Protein AF-0000000068949065 (afdb_homodimer)

Sequence (188 aa):
MTSLDMNLDNYFARMQRGQVPPPPICSLLGGRIGAVDLKAGTLESAYHATPAFLNPAGQVQRGMLGAMLDDVTAMLVTASRTQISDLPILDLSPMTSLDMNLDNYFARMQRGQVPPPPICSLLGGRIGAVDLKAGTLESAYHATPAFLNPAGQVQRGMLGAMLDDVTAMLVTASRTQISDLPILDLSP

Solvent-accessible surface area (backbone atoms only — not comparable to full-atom values): 11099 Å² total; per-residue (Å²): 141,64,79,87,76,57,85,69,70,34,71,58,53,33,35,74,70,63,75,38,79,72,38,42,31,42,57,68,46,39,52,40,82,59,60,70,38,70,93,78,70,43,68,41,68,47,67,45,88,54,76,50,40,15,36,86,85,68,39,74,35,67,22,57,56,44,28,53,52,49,50,54,52,50,48,45,52,55,50,49,46,54,53,49,74,64,44,81,69,73,76,72,72,126,132,69,76,87,67,54,86,63,68,33,70,57,53,32,34,74,70,63,75,39,79,72,39,40,30,42,55,68,47,39,52,41,82,59,60,70,38,69,93,78,68,43,68,40,66,48,68,45,89,54,77,50,41,16,37,86,85,69,39,73,35,67,22,56,55,44,27,53,51,49,49,53,51,52,49,44,52,54,50,48,47,55,53,49,75,64,43,80,69,74,75,70,73,127

pLDDT: mean 80.82, std 20.62, range [29.56, 98.38]

InterPro domains:
  IPR029069 HotDog domain superfamily [SSF54637] (8-80)

Secondary structure (DSSP, 8-state):
--GGGSS---HHHHHHTTSSPPPHHHHHTT-EEEEEETTTTEEEEE----GGGB-TTSSBPHHHHHHHHHHHHHHHHHHHHHHHHTS-------/--STTSTT--HHHHHHTTSSPPPHHHHHTT-EEEEEETTTTEEEEE----GGGB-TTSSBPHHHHHHHHHHHHHHHHHHHHHHHHTS-------

Organism: Cupriavidus necator (strain ATCC 17699 / DSM 428 / KCTC 22496 / NCIMB 10442 / H16 / Stanier 337) (NCBI:txid381666)

Foldseek 3Di:
DDDLVPPLPPPLVCCLVVVDPDPPLCVVQQKDWDDDDLVVLDTDMDGDDDQVQQDPVRDRDPVSVVSVVVVRVVSSVSNNVSVVVSVPPPPPPD/DPPLVPPLPPPLVCCLVVVDPDDPLCVVQQKDWDDDDLVVLDTDMDGDDDQVQQDPVRDRDPVSVVSVVVVRVVSSVSNNVSVVVSVPPPPPPD

Nearest PDB structures (foldseek):
  2pim-assembly1_A  TM=9.776E-01  e=1.658E-06  Cupriavidus pinatubonensis JMP134
  3e1e-assembly1_A  TM=7.986E-01  e=2.868E-02  Ruegeria pomeroyi
  2pim-assembly1_A  TM=9.777E-01  e=2.329E-06  Cupriavidus pinatubonensis JMP134
  3e1e-assembly1_A  TM=7.993E-01  e=2.281E-02  Ruegeria pomeroyi

Radius of gyration: 23.67 Å; Cα contacts (8 Å, |Δi|>4): 224; chains: 2; bounding box: 38×84×60 Å

Structure (mmCIF, N/CA/C/O backbone):
data_AF-0000000068949065-model_v1
#
loop_
_entity.id
_entity.type
_entity.pdbx_description
1 polymer 'Uncharacterized protein'
#
loop_
_atom_site.group_PDB
_atom_site.id
_atom_site.type_symbol
_atom_site.label_atom_id
_atom_site.label_alt_id
_atom_site.label_comp_id
_atom_site.label_asym_id
_atom_site.label_entity_id
_atom_site.label_seq_id
_atom_site.pdbx_PDB_ins_code
_atom_site.Cartn_x
_atom_site.Cartn_y
_atom_site.Cartn_z
_atom_site.occupancy
_atom_site.B_iso_or_equiv
_atom_site.auth_seq_id
_atom_site.auth_comp_id
_atom_site.auth_asym_id
_atom_site.auth_atom_id
_atom_site.pdbx_PDB_model_num
ATOM 1 N N . MET A 1 1 ? 1.108 -42.781 -16.156 1 33.59 1 MET A N 1
ATOM 2 C CA . MET A 1 1 ? 1.033 -41.781 -15.102 1 33.59 1 MET A CA 1
ATOM 3 C C . MET A 1 1 ? 2.141 -40.75 -15.25 1 33.59 1 MET A C 1
ATOM 5 O O . MET A 1 1 ? 3.203 -40.875 -14.633 1 33.59 1 MET A O 1
ATOM 9 N N . THR A 1 2 ? 2.51 -40.344 -16.594 1 32.53 2 THR A N 1
ATOM 10 C CA . THR A 1 2 ? 3.658 -40.031 -17.438 1 32.53 2 THR A CA 1
ATOM 11 C C . THR A 1 2 ? 4.312 -38.719 -17.016 1 32.53 2 THR A C 1
ATOM 13 O O . THR A 1 2 ? 3.713 -37.938 -16.281 1 32.53 2 THR A O 1
ATOM 16 N N . SER A 1 3 ? 5.344 -38.25 -17.891 1 35.91 3 SER A N 1
ATOM 17 C CA . SER A 1 3 ? 6.371 -37.219 -17.953 1 35.91 3 SER A CA 1
ATOM 18 C C . SER A 1 3 ? 5.766 -35.812 -17.797 1 35.91 3 SER A C 1
ATOM 20 O O . SER A 1 3 ? 6.492 -34.812 -17.656 1 35.91 3 SER A O 1
ATOM 22 N N . LEU A 1 4 ? 4.613 -35.562 -18.469 1 35.59 4 LEU A N 1
ATOM 23 C CA . LEU A 1 4 ? 3.85 -34.312 -18.578 1 35.59 4 LEU A CA 1
ATOM 24 C C . LEU A 1 4 ? 3.48 -33.781 -17.203 1 35.59 4 LEU A C 1
ATOM 26 O O . LEU A 1 4 ? 2.918 -32.688 -17.094 1 35.59 4 LEU A O 1
ATOM 30 N N . ASP A 1 5 ? 3.336 -34.562 -16.188 1 37.22 5 ASP A N 1
ATOM 31 C CA . ASP A 1 5 ? 2.996 -34.219 -14.812 1 37.22 5 ASP A CA 1
ATOM 32 C C . ASP A 1 5 ? 3.992 -33.219 -14.227 1 37.22 5 ASP A C 1
ATOM 34 O O . ASP A 1 5 ? 4.051 -33.031 -13.008 1 37.22 5 ASP A O 1
ATOM 38 N N . MET A 1 6 ? 5.273 -33.25 -14.852 1 36.75 6 MET A N 1
ATOM 39 C CA . MET A 1 6 ? 6.582 -32.781 -14.414 1 36.75 6 MET A CA 1
ATOM 40 C C . MET A 1 6 ? 6.484 -31.375 -13.852 1 36.75 6 MET A C 1
ATOM 42 O O . MET A 1 6 ? 6.441 -31.188 -12.641 1 36.75 6 MET A O 1
ATOM 46 N N . ASN A 1 7 ? 7.039 -30.203 -14.711 1 42.16 7 ASN A N 1
ATOM 47 C CA . ASN A 1 7 ? 7.637 -28.906 -14.406 1 42.16 7 ASN A CA 1
ATOM 48 C C . ASN A 1 7 ? 6.598 -27.922 -13.891 1 42.16 7 ASN A C 1
ATOM 50 O O . ASN A 1 7 ? 6.75 -26.703 -14.047 1 42.16 7 ASN A O 1
ATOM 54 N N . LEU A 1 8 ? 5.438 -28.172 -13.969 1 44.94 8 LEU A N 1
ATOM 55 C CA . LEU A 1 8 ? 4.223 -27.531 -13.477 1 44.94 8 LEU A CA 1
ATOM 56 C C . LEU A 1 8 ? 4.457 -26.906 -12.102 1 44.94 8 LEU A C 1
ATOM 58 O O . LEU A 1 8 ? 3.58 -26.219 -11.57 1 44.94 8 LEU A O 1
ATOM 62 N N . ASP A 1 9 ? 5.484 -27.5 -11.375 1 58.03 9 ASP A N 1
ATOM 63 C CA . ASP A 1 9 ? 5.656 -27.125 -9.977 1 58.03 9 ASP A CA 1
ATOM 64 C C . ASP A 1 9 ? 6.172 -25.688 -9.852 1 58.03 9 ASP A C 1
ATOM 66 O O . ASP A 1 9 ? 7.199 -25.453 -9.211 1 58.03 9 ASP A O 1
ATOM 70 N N . ASN A 1 10 ? 5.637 -24.859 -10.703 1 73.44 10 ASN A N 1
ATOM 71 C CA . ASN A 1 10 ? 6.125 -23.484 -10.539 1 73.44 10 ASN A CA 1
ATOM 72 C C . ASN A 1 10 ? 5.656 -22.875 -9.219 1 73.44 10 ASN A C 1
ATOM 74 O O . ASN A 1 10 ? 4.902 -23.516 -8.477 1 73.44 10 ASN A O 1
ATOM 78 N N . TYR A 1 11 ? 6.453 -21.906 -8.945 1 76.56 11 TYR A N 1
ATOM 79 C CA . TYR A 1 11 ? 6.234 -21.219 -7.68 1 76.56 11 TYR A CA 1
ATOM 80 C C . TYR A 1 11 ? 4.746 -21.016 -7.418 1 76.56 11 TYR A C 1
ATOM 82 O O . TYR A 1 11 ? 4.266 -21.266 -6.312 1 76.56 11 TYR A O 1
ATOM 90 N N . PHE A 1 12 ? 4.023 -20.75 -8.516 1 81.69 12 PHE A N 1
ATOM 91 C CA . PHE A 1 12 ? 2.613 -20.438 -8.328 1 81.69 12 PHE A CA 1
ATOM 92 C C . PHE A 1 12 ? 1.826 -21.688 -7.938 1 81.69 12 PHE A C 1
ATOM 94 O O . PHE A 1 12 ? 0.993 -21.641 -7.031 1 81.69 12 PHE A O 1
ATOM 101 N N . ALA A 1 13 ? 2.039 -22.766 -8.609 1 79.25 13 ALA A N 1
ATOM 102 C CA . ALA A 1 13 ? 1.336 -24 -8.305 1 79.25 13 ALA A CA 1
ATOM 103 C C . ALA A 1 13 ? 1.636 -24.469 -6.887 1 79.25 13 ALA A C 1
ATOM 105 O O . ALA A 1 13 ? 0.735 -24.922 -6.172 1 79.25 13 ALA A O 1
ATOM 106 N N . ARG A 1 14 ? 2.879 -24.328 -6.465 1 84.12 14 ARG A N 1
ATOM 107 C CA . ARG A 1 14 ? 3.275 -24.719 -5.117 1 84.12 14 ARG A CA 1
ATOM 108 C C . ARG A 1 14 ? 2.648 -23.797 -4.07 1 84.12 14 ARG A C 1
ATOM 110 O O . ARG A 1 14 ? 2.277 -24.25 -2.984 1 84.12 14 ARG A O 1
ATOM 117 N N . MET A 1 15 ? 2.545 -22.516 -4.395 1 84.19 15 MET A N 1
ATOM 118 C CA . MET A 1 15 ? 1.891 -21.562 -3.508 1 84.19 15 MET A CA 1
ATOM 119 C C . MET A 1 15 ? 0.41 -21.891 -3.35 1 84.19 15 MET A C 1
ATOM 121 O O . MET A 1 15 ? -0.122 -21.844 -2.24 1 84.19 15 MET A O 1
ATOM 125 N N . GLN A 1 16 ? -0.153 -22.281 -4.43 1 81.56 16 GLN A N 1
ATOM 126 C CA . GLN A 1 16 ? -1.575 -22.594 -4.41 1 81.56 16 GLN A CA 1
ATOM 127 C C . GLN A 1 16 ? -1.847 -23.828 -3.555 1 81.56 16 GLN A C 1
ATOM 129 O O . GLN A 1 16 ? -2.887 -23.922 -2.898 1 81.56 16 GLN A O 1
ATOM 134 N N . ARG A 1 17 ? -0.892 -24.688 -3.566 1 82.88 17 ARG A N 1
ATOM 135 C CA . ARG A 1 17 ? -1.039 -25.922 -2.801 1 82.88 17 ARG A CA 1
ATOM 136 C C . ARG A 1 17 ? -0.564 -25.75 -1.364 1 82.88 17 ARG A C 1
ATOM 138 O O . ARG A 1 17 ? -0.589 -26.688 -0.57 1 82.88 17 ARG A O 1
ATOM 145 N N . GLY A 1 18 ? -0.119 -24.562 -1.031 1 85.81 18 GLY A N 1
ATOM 146 C CA . GLY A 1 18 ? 0.323 -24.266 0.323 1 85.81 18 GLY A CA 1
ATOM 147 C C . GLY A 1 18 ? 1.713 -24.797 0.625 1 85.81 18 GLY A C 1
ATOM 148 O O . GLY A 1 18 ? 2.117 -24.859 1.787 1 85.81 18 GLY A O 1
ATOM 149 N N . GLN A 1 19 ? 2.457 -25.219 -0.334 1 89.38 19 GLN A N 1
ATOM 150 C CA . GLN A 1 19 ? 3.779 -25.797 -0.136 1 89.38 19 GLN A CA 1
ATOM 151 C C . GLN A 1 19 ? 4.832 -24.719 0.075 1 89.38 19 GLN A C 1
ATOM 153 O O . GLN A 1 19 ? 5.898 -24.984 0.638 1 89.38 19 GLN A O 1
ATOM 158 N N . VAL A 1 20 ? 4.602 -23.531 -0.424 1 88.31 20 VAL A N 1
ATOM 159 C CA . VAL A 1 20 ? 5.434 -22.359 -0.198 1 88.31 20 VAL A CA 1
ATOM 160 C C . VAL A 1 20 ? 4.562 -21.172 0.225 1 88.31 20 VAL A C 1
ATOM 162 O O . VAL A 1 20 ? 3.391 -21.094 -0.151 1 88.31 20 VAL A O 1
ATOM 165 N N . PRO A 1 21 ? 5.148 -20.375 1.054 1 92.06 21 PRO A N 1
ATOM 166 C CA . PRO A 1 21 ? 4.348 -19.234 1.493 1 92.06 21 PRO A CA 1
ATOM 167 C C . PRO A 1 21 ? 4.145 -18.188 0.39 1 92.06 21 PRO A C 1
ATOM 169 O O . PRO A 1 21 ? 4.938 -18.125 -0.556 1 92.06 21 PRO A O 1
ATOM 172 N N . PRO A 1 22 ? 2.994 -17.484 0.516 1 92.25 22 PRO A N 1
ATOM 173 C CA . PRO A 1 22 ? 2.867 -16.344 -0.382 1 92.25 22 PRO A CA 1
ATOM 174 C C . PRO A 1 22 ? 3.932 -15.273 -0.128 1 92.25 22 PRO A C 1
ATOM 176 O O . PRO A 1 22 ? 4.574 -15.273 0.925 1 92.25 22 PRO A O 1
ATOM 179 N N . PRO A 1 23 ? 4.145 -14.453 -1.125 1 93.75 23 PRO A N 1
ATOM 180 C CA . PRO A 1 23 ? 5.043 -13.32 -0.872 1 93.75 23 PRO A CA 1
ATOM 181 C C . PRO A 1 23 ? 4.602 -12.477 0.32 1 93.75 23 PRO A C 1
ATOM 183 O O . PRO A 1 23 ? 3.408 -12.383 0.611 1 93.75 23 PRO A O 1
ATOM 186 N N . PRO A 1 24 ? 5.578 -11.867 0.995 1 97.06 24 PRO A N 1
ATOM 187 C CA . PRO A 1 24 ? 5.266 -11.07 2.184 1 97.06 24 PRO A CA 1
ATOM 188 C C . PRO A 1 24 ? 4.191 -10.016 1.923 1 97.06 24 PRO A C 1
ATOM 190 O O . PRO A 1 24 ? 3.309 -9.812 2.758 1 97.06 24 PRO A O 1
ATOM 193 N N . ILE A 1 25 ? 4.191 -9.414 0.744 1 97.88 25 ILE A N 1
ATOM 194 C CA . ILE A 1 25 ? 3.232 -8.352 0.445 1 97.88 25 ILE A CA 1
ATOM 195 C C . ILE A 1 25 ? 1.819 -8.93 0.41 1 97.88 25 ILE A C 1
ATOM 197 O O . ILE A 1 25 ? 0.865 -8.273 0.837 1 97.88 25 ILE A O 1
ATOM 201 N N . CYS A 1 26 ? 1.7 -10.094 -0.154 1 97.31 26 CYS A N 1
ATOM 202 C CA . CYS A 1 26 ? 0.387 -10.727 -0.187 1 97.31 26 CYS A CA 1
ATOM 203 C C . CYS A 1 26 ? -0.143 -10.961 1.223 1 97.31 26 CYS A C 1
ATOM 205 O O . CYS A 1 26 ? -1.317 -10.711 1.498 1 97.31 26 CYS A O 1
ATOM 207 N N . SER A 1 27 ? 0.729 -11.352 2.086 1 97 27 SER A N 1
ATOM 208 C CA . SER A 1 27 ? 0.34 -11.57 3.475 1 97 27 SER A CA 1
ATOM 209 C C . SER A 1 27 ? -0.042 -10.266 4.156 1 97 27 SER A C 1
ATOM 211 O O . SER A 1 27 ? -1.03 -10.203 4.891 1 97 27 SER A O 1
ATOM 213 N N . LEU A 1 28 ? 0.713 -9.234 3.961 1 98 28 LEU A N 1
ATOM 214 C CA . LEU A 1 28 ? 0.391 -7.922 4.508 1 98 28 LEU A CA 1
ATOM 215 C C . LEU A 1 28 ? -1.006 -7.484 4.082 1 98 28 LEU A C 1
ATOM 217 O O . LEU A 1 28 ? -1.771 -6.957 4.895 1 98 28 LEU A O 1
ATOM 221 N N . LEU A 1 29 ? -1.312 -7.773 2.836 1 98.31 29 LEU A N 1
ATOM 222 C CA . LEU A 1 29 ? -2.559 -7.289 2.25 1 98.31 29 LEU A CA 1
ATOM 223 C C . LEU A 1 29 ? -3.721 -8.211 2.607 1 98.31 29 LEU A C 1
ATOM 225 O O . LEU A 1 29 ? -4.859 -7.969 2.201 1 98.31 29 LEU A O 1
ATOM 229 N N . GLY A 1 30 ? -3.393 -9.312 3.369 1 97.56 30 GLY A N 1
ATOM 230 C CA . GLY A 1 30 ? -4.434 -10.281 3.68 1 97.56 30 GLY A CA 1
ATOM 231 C C . GLY A 1 30 ? -4.941 -11.016 2.457 1 97.56 30 GLY A C 1
ATOM 232 O O . GLY A 1 30 ? -6.129 -11.344 2.375 1 97.56 30 GLY A O 1
ATOM 233 N N . GLY A 1 31 ? -4.066 -11.211 1.526 1 96.31 31 GLY A N 1
ATOM 234 C 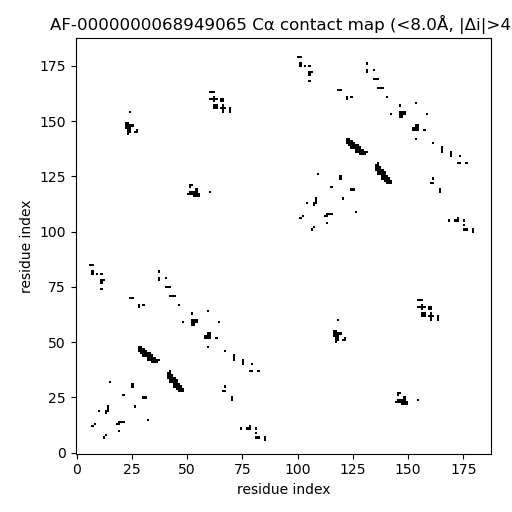CA . GLY A 1 31 ? -4.457 -11.805 0.256 1 96.31 31 GLY A CA 1
ATOM 235 C C . GLY A 1 31 ? -4.656 -13.305 0.334 1 96.31 31 GLY A C 1
ATOM 236 O O . GLY A 1 31 ? -3.916 -14 1.03 1 96.31 31 GLY A O 1
ATOM 237 N N . ARG A 1 32 ? -5.727 -13.703 -0.365 1 93.44 32 ARG A N 1
ATOM 238 C CA . ARG A 1 32 ? -6.008 -15.117 -0.578 1 93.44 32 ARG A CA 1
ATOM 239 C C . ARG A 1 32 ? -6.418 -15.383 -2.021 1 93.44 32 ARG A C 1
ATOM 241 O O . ARG A 1 32 ? -7.324 -14.734 -2.545 1 93.44 32 ARG A O 1
ATOM 248 N N . ILE A 1 33 ? -5.707 -16.281 -2.539 1 88.75 33 ILE A N 1
ATOM 249 C CA . ILE A 1 33 ? -6.047 -16.641 -3.912 1 88.75 33 ILE A CA 1
ATOM 250 C C . ILE A 1 33 ? -7.285 -17.531 -3.924 1 88.75 33 ILE A C 1
ATOM 252 O O . ILE A 1 33 ? -7.355 -18.516 -3.184 1 88.75 33 ILE A O 1
ATOM 256 N N . GLY A 1 34 ? -8.297 -17.141 -4.727 1 88.9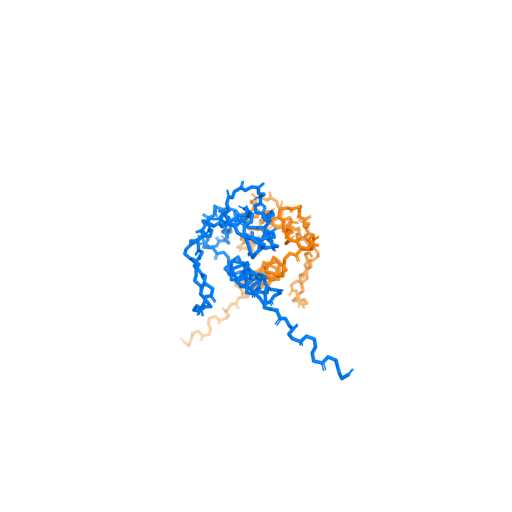4 34 GLY A N 1
ATOM 257 C CA . GLY A 1 34 ? -9.5 -17.938 -4.91 1 88.94 34 GLY A CA 1
ATOM 258 C C . GLY A 1 34 ? -9.453 -18.797 -6.16 1 88.94 34 GLY A C 1
ATOM 259 O O . GLY A 1 34 ? -8.492 -19.547 -6.371 1 88.94 34 GLY A O 1
ATOM 260 N N . ALA A 1 35 ? -10.422 -18.641 -6.949 1 90 35 ALA A N 1
ATOM 261 C CA . ALA A 1 35 ? -10.555 -19.438 -8.164 1 90 35 ALA A CA 1
ATOM 262 C C . ALA A 1 35 ? -9.539 -19 -9.219 1 90 35 ALA A C 1
ATOM 264 O O . ALA A 1 35 ? -9.289 -17.812 -9.398 1 90 35 ALA A O 1
ATOM 265 N N . VAL A 1 36 ? -8.953 -20 -9.805 1 88.06 36 VAL A N 1
ATOM 266 C CA . VAL A 1 36 ? -8.016 -19.781 -10.898 1 88.06 36 VAL A CA 1
ATOM 267 C C . VAL A 1 36 ? -8.43 -20.609 -12.117 1 88.06 36 VAL A C 1
ATOM 269 O O . VAL A 1 36 ? -8.672 -21.812 -12 1 88.06 36 VAL A O 1
ATOM 272 N N . ASP A 1 37 ? -8.664 -19.953 -13.164 1 87 37 ASP A N 1
ATOM 273 C CA . ASP A 1 37 ? -8.883 -20.609 -14.453 1 87 37 ASP A CA 1
ATOM 274 C C . ASP A 1 37 ? -7.895 -20.094 -15.5 1 87 37 ASP A C 1
ATOM 276 O O . ASP A 1 37 ? -8.156 -19.094 -16.172 1 87 37 ASP A O 1
ATOM 280 N N . LEU A 1 38 ? -6.832 -20.781 -15.578 1 82.44 38 LEU A N 1
ATOM 281 C CA . LEU A 1 38 ? -5.754 -20.312 -16.438 1 82.44 38 LEU A CA 1
ATOM 282 C C . LEU A 1 38 ? -6.141 -20.406 -17.906 1 82.44 38 LEU A C 1
ATOM 284 O O . LEU A 1 38 ? -5.652 -19.641 -18.734 1 82.44 38 LEU A O 1
ATOM 288 N N . LYS A 1 39 ? -6.875 -21.438 -18.281 1 84.56 39 LYS A N 1
ATOM 289 C CA . LYS A 1 39 ? -7.355 -21.531 -19.656 1 84.56 39 LYS A CA 1
ATOM 290 C C . LYS A 1 39 ? -8.172 -20.312 -20.031 1 84.56 39 LYS A C 1
ATOM 292 O O . LYS A 1 39 ? -8.055 -19.812 -21.156 1 84.56 39 LYS A O 1
ATOM 297 N N . ALA A 1 40 ? -8.969 -19.844 -19.078 1 89.12 40 ALA A N 1
ATOM 298 C CA . ALA A 1 40 ? -9.789 -18.656 -19.312 1 89.12 40 ALA A CA 1
ATOM 299 C C . ALA A 1 40 ? -9.008 -17.391 -19.016 1 89.12 40 ALA A C 1
ATOM 301 O O . ALA A 1 40 ? -9.492 -16.281 -19.266 1 89.12 40 ALA A O 1
ATOM 302 N N . GLY A 1 41 ? -7.82 -17.516 -18.453 1 86.5 41 GLY A N 1
ATOM 303 C CA . GLY A 1 41 ? -7.023 -16.359 -18.078 1 86.5 41 GLY A CA 1
ATOM 304 C C . GLY A 1 41 ? -7.609 -15.586 -16.906 1 86.5 41 GLY A C 1
ATOM 305 O O . GLY A 1 41 ? -7.578 -14.352 -16.906 1 86.5 41 GLY A O 1
ATOM 306 N N . THR A 1 42 ? -8.227 -16.297 -15.977 1 90.44 42 THR A N 1
ATOM 307 C CA . THR A 1 42 ? -8.875 -15.602 -14.867 1 90.44 42 THR A CA 1
ATOM 308 C C . THR A 1 42 ? -8.305 -16.062 -13.531 1 90.44 42 THR A C 1
ATOM 310 O O . THR A 1 42 ? -7.938 -17.234 -13.375 1 90.44 42 THR A O 1
ATOM 313 N N . LEU A 1 43 ? -8.148 -15.109 -12.68 1 92.25 43 LEU A N 1
ATOM 314 C CA . LEU A 1 43 ? -7.762 -15.336 -11.289 1 92.25 43 LEU A CA 1
ATOM 315 C C . LEU A 1 43 ? -8.562 -14.445 -10.344 1 92.25 43 LEU A C 1
ATOM 317 O O . LEU A 1 43 ? -8.75 -13.258 -10.617 1 92.25 43 LEU A O 1
ATOM 321 N N . GLU A 1 44 ? -9.148 -15.055 -9.328 1 94.75 44 GLU A N 1
ATOM 322 C CA . GLU A 1 44 ? -9.859 -14.336 -8.273 1 94.75 44 GLU A CA 1
ATOM 323 C C . GLU A 1 44 ? -9.062 -14.328 -6.973 1 94.75 44 GLU A C 1
ATOM 325 O O . GLU A 1 44 ? -8.477 -15.352 -6.59 1 94.75 44 GLU A O 1
ATOM 330 N N . SER A 1 45 ? -9.031 -13.219 -6.418 1 95.19 45 SER A N 1
ATOM 331 C CA . SER A 1 45 ? -8.375 -13.102 -5.121 1 95.19 45 SER A CA 1
ATOM 332 C C . SER A 1 45 ? -9.203 -12.25 -4.16 1 95.19 45 SER A C 1
ATOM 334 O O . SER A 1 45 ? -10.008 -11.422 -4.59 1 95.19 45 SER A O 1
ATOM 336 N N . ALA A 1 46 ? -9.109 -12.555 -2.889 1 97.19 46 ALA A N 1
ATOM 337 C CA . ALA A 1 46 ? -9.727 -11.773 -1.822 1 97.19 46 ALA A CA 1
ATOM 338 C C . ALA A 1 46 ? -8.672 -11.141 -0.921 1 97.19 46 ALA A C 1
ATOM 340 O O . ALA A 1 46 ? -7.609 -11.727 -0.695 1 97.19 46 ALA A O 1
ATOM 341 N N . TYR A 1 47 ? -8.977 -9.984 -0.442 1 97.69 47 TYR A N 1
ATOM 342 C CA . TYR A 1 47 ? -8.086 -9.266 0.464 1 97.69 47 TYR A CA 1
ATOM 343 C C . TYR A 1 47 ? -8.836 -8.82 1.716 1 97.69 47 TYR A C 1
ATOM 345 O O . TYR A 1 47 ? -10.047 -8.609 1.68 1 97.69 47 TYR A O 1
ATOM 353 N N . HIS A 1 48 ? -8.07 -8.719 2.807 1 97.94 48 HIS A N 1
ATOM 354 C CA . HIS A 1 48 ? -8.617 -8.266 4.078 1 97.94 48 HIS A CA 1
ATOM 355 C C . HIS A 1 48 ? -7.906 -7 4.562 1 97.94 48 HIS A C 1
ATOM 357 O O . HIS A 1 48 ? -6.75 -7.059 4.988 1 97.94 48 HIS A O 1
ATOM 363 N N . ALA A 1 49 ? -8.672 -5.93 4.484 1 97.56 49 ALA A N 1
ATOM 364 C CA . ALA A 1 49 ? -8.117 -4.68 4.988 1 97.56 49 ALA A CA 1
ATOM 365 C C . ALA A 1 49 ? -8.07 -4.672 6.516 1 97.56 49 ALA A C 1
ATOM 367 O O . ALA A 1 49 ? -9.023 -5.113 7.168 1 97.56 49 ALA A O 1
ATOM 368 N N . THR A 1 50 ? -6.949 -4.219 7.039 1 97.75 50 THR A N 1
ATOM 369 C CA . THR A 1 50 ? -6.801 -4.086 8.484 1 97.75 50 THR A CA 1
ATOM 370 C C . THR A 1 50 ? -6.871 -2.619 8.898 1 97.75 50 THR A C 1
ATOM 372 O O . THR A 1 50 ? -6.809 -1.725 8.055 1 97.75 50 THR A O 1
ATOM 375 N N . PRO A 1 51 ? -7.023 -2.287 10.219 1 98.06 51 PRO A N 1
ATOM 376 C CA . PRO A 1 51 ? -7.012 -0.898 10.68 1 98.06 51 PRO A CA 1
ATOM 377 C C . PRO A 1 51 ? -5.73 -0.161 10.312 1 98.06 51 PRO A C 1
ATOM 379 O O . PRO A 1 51 ? -5.719 1.069 10.227 1 98.06 51 PRO A O 1
ATOM 382 N N . ALA A 1 52 ? -4.684 -0.868 10.031 1 97.88 52 ALA A N 1
ATOM 383 C CA . ALA A 1 52 ? -3.404 -0.265 9.664 1 97.88 52 ALA A CA 1
ATOM 384 C C . ALA A 1 52 ? -3.494 0.43 8.312 1 97.88 52 ALA A C 1
ATOM 386 O O . ALA A 1 52 ? -2.643 1.253 7.969 1 97.88 52 ALA A O 1
ATOM 387 N N . PHE A 1 53 ? -4.586 0.109 7.539 1 98.38 53 PHE A N 1
ATOM 388 C CA . PHE A 1 53 ? -4.691 0.624 6.18 1 98.38 53 PHE A CA 1
ATOM 389 C C . PHE A 1 53 ? -5.461 1.939 6.156 1 98.38 53 PHE A C 1
ATOM 391 O O . PHE A 1 53 ? -5.641 2.539 5.098 1 98.38 53 PHE A O 1
ATOM 398 N N . LEU A 1 54 ? -5.844 2.457 7.297 1 96.81 54 LEU A N 1
ATOM 399 C CA . LEU A 1 54 ? -6.812 3.549 7.336 1 96.81 54 LEU A CA 1
ATOM 400 C C . LEU A 1 54 ? -6.109 4.902 7.27 1 96.81 54 LEU A C 1
ATOM 402 O O . LEU A 1 54 ? -5.07 5.098 7.902 1 96.81 54 LEU A O 1
ATOM 406 N N . ASN A 1 55 ? -6.711 5.789 6.449 1 92 55 ASN A N 1
ATOM 407 C CA . ASN A 1 55 ? -6.289 7.184 6.398 1 92 55 ASN A CA 1
ATOM 408 C C . ASN A 1 55 ? -6.91 8 7.527 1 92 55 ASN A C 1
ATOM 410 O O . ASN A 1 55 ? -7.609 7.453 8.383 1 92 55 ASN A O 1
ATOM 414 N N . PRO A 1 56 ? -6.598 9.281 7.59 1 87 56 PRO A N 1
ATOM 415 C CA . PRO A 1 56 ? -7.121 10.102 8.68 1 87 56 PRO A CA 1
ATOM 416 C C . PRO A 1 56 ? -8.648 10.109 8.734 1 87 56 PRO A C 1
ATOM 418 O O . PRO A 1 56 ? -9.227 10.281 9.812 1 87 56 PRO A O 1
ATOM 421 N N . ALA A 1 57 ? -9.25 9.867 7.594 1 90.56 57 ALA A N 1
ATOM 422 C CA . ALA A 1 57 ? -10.711 9.891 7.535 1 90.56 57 ALA A CA 1
ATOM 423 C C . ALA A 1 57 ? -11.289 8.531 7.926 1 90.56 57 ALA A C 1
ATOM 425 O O . ALA A 1 57 ? -12.508 8.344 7.902 1 90.56 57 ALA A O 1
ATOM 426 N N . GLY A 1 58 ? -10.445 7.523 8.242 1 93.5 58 GLY A N 1
ATOM 427 C CA . GLY A 1 58 ? -10.914 6.211 8.656 1 93.5 58 GLY A CA 1
ATOM 428 C C . GLY A 1 58 ? -11.266 5.305 7.488 1 93.5 58 GLY A C 1
ATOM 429 O O . GLY A 1 58 ? -11.953 4.297 7.664 1 93.5 58 GLY A O 1
ATOM 430 N N . GLN A 1 59 ? -10.914 5.77 6.395 1 95.5 59 GLN A N 1
ATOM 431 C CA . GLN A 1 59 ? -11.148 4.969 5.199 1 95.5 59 GLN A CA 1
ATOM 432 C C . GLN A 1 59 ? -9.883 4.234 4.77 1 95.5 59 GLN A C 1
ATOM 434 O O . GLN A 1 59 ? -8.773 4.668 5.086 1 95.5 59 GLN A O 1
ATOM 439 N N . VAL A 1 60 ? -10.055 3.137 4.086 1 97.44 60 VAL A N 1
ATOM 440 C CA . VAL A 1 60 ? -8.898 2.473 3.506 1 97.44 60 VAL A CA 1
ATOM 441 C C . VAL A 1 60 ? -8.203 3.406 2.514 1 97.44 60 VAL A C 1
ATOM 443 O O . VAL A 1 60 ? -8.852 3.963 1.623 1 97.44 60 VAL A O 1
ATOM 446 N N . GLN A 1 61 ? -6.949 3.609 2.732 1 97.81 61 GLN A N 1
ATOM 447 C CA . GLN A 1 61 ? -6.203 4.504 1.854 1 97.81 61 GLN A CA 1
ATOM 448 C C . GLN A 1 61 ? -6.211 3.994 0.415 1 97.81 61 GLN A C 1
ATOM 450 O O . GLN A 1 61 ? -6.059 2.795 0.174 1 97.81 61 GLN A O 1
ATOM 455 N N . ARG A 1 62 ? -6.301 4.848 -0.523 1 95.12 62 ARG A N 1
ATOM 456 C CA . ARG A 1 62 ? -6.383 4.504 -1.939 1 95.12 62 ARG A CA 1
ATOM 457 C C . ARG A 1 62 ? -5.148 3.729 -2.387 1 95.12 62 ARG A C 1
ATOM 459 O O . ARG A 1 62 ? -5.246 2.809 -3.201 1 95.12 62 ARG A O 1
ATOM 466 N N . GLY A 1 63 ? -4.008 4.051 -1.965 1 97 63 GLY A N 1
ATOM 467 C CA . GLY A 1 63 ? -2.785 3.354 -2.33 1 97 63 GLY A CA 1
ATOM 468 C C . GLY A 1 63 ? -2.805 1.882 -1.963 1 97 63 GLY A C 1
ATOM 469 O O . GLY A 1 63 ? -2.234 1.052 -2.674 1 97 63 GLY A O 1
ATOM 470 N N . MET A 1 64 ? -3.469 1.587 -0.913 1 98.06 64 MET A N 1
ATOM 471 C CA . MET A 1 64 ? -3.576 0.187 -0.509 1 98.06 64 MET A CA 1
ATOM 472 C C . MET A 1 64 ? -4.441 -0.596 -1.489 1 98.06 64 MET A C 1
ATOM 474 O O . MET A 1 64 ? -4.168 -1.763 -1.773 1 98.06 64 MET A O 1
ATOM 478 N N . LEU A 1 65 ? -5.504 0.024 -1.996 1 97.12 65 LEU A N 1
ATOM 479 C CA . LEU A 1 65 ? -6.301 -0.599 -3.049 1 97.12 65 LEU A CA 1
ATOM 480 C C . LEU A 1 65 ? -5.457 -0.843 -4.297 1 97.12 65 LEU A C 1
ATOM 482 O O . LEU A 1 65 ? -5.57 -1.892 -4.934 1 97.12 65 LEU A O 1
ATOM 486 N N . GLY A 1 66 ? -4.637 0.131 -4.574 1 96.94 66 GLY A N 1
ATOM 487 C CA . GLY A 1 66 ? -3.697 -0.059 -5.664 1 96.94 66 GLY A CA 1
ATOM 488 C C . GLY A 1 66 ? -2.746 -1.221 -5.438 1 96.94 66 GLY A C 1
ATOM 489 O O . GLY A 1 66 ? -2.455 -1.98 -6.363 1 96.94 66 GLY A O 1
ATOM 490 N N . ALA A 1 67 ? -2.258 -1.315 -4.234 1 98 67 ALA A N 1
ATOM 491 C CA . ALA A 1 67 ? -1.362 -2.414 -3.883 1 98 67 ALA A CA 1
ATOM 492 C C . ALA A 1 67 ? -2.053 -3.764 -4.066 1 98 67 ALA A C 1
ATOM 494 O O . ALA A 1 67 ? -1.443 -4.719 -4.555 1 98 67 ALA A O 1
ATOM 495 N N . MET A 1 68 ? -3.35 -3.852 -3.656 1 97.62 68 MET A N 1
ATOM 496 C CA . MET A 1 68 ? -4.125 -5.078 -3.826 1 97.62 68 MET A CA 1
ATOM 497 C C . MET A 1 68 ? -4.285 -5.422 -5.305 1 97.62 68 MET A C 1
ATOM 499 O O . MET A 1 68 ? -4.121 -6.578 -5.695 1 97.62 68 MET A O 1
ATOM 503 N N . LEU A 1 69 ? -4.551 -4.379 -6.102 1 96.31 69 LEU A N 1
ATOM 504 C CA . LEU A 1 69 ? -4.668 -4.586 -7.539 1 96.31 69 LEU A CA 1
ATOM 505 C C . LEU A 1 69 ? -3.34 -5.047 -8.133 1 96.31 69 LEU A C 1
ATOM 507 O O . LEU A 1 69 ? -3.305 -5.977 -8.945 1 96.31 69 LEU A O 1
ATOM 511 N N . ASP A 1 70 ? -2.217 -4.422 -7.703 1 96.31 70 ASP A N 1
ATOM 512 C CA . ASP A 1 70 ? -0.887 -4.828 -8.148 1 96.31 70 ASP A CA 1
ATOM 513 C C . ASP A 1 70 ? -0.608 -6.285 -7.785 1 96.31 70 ASP A C 1
ATOM 515 O O . ASP A 1 70 ? -0.043 -7.035 -8.586 1 96.31 70 ASP A O 1
ATOM 519 N N . ASP A 1 71 ? -1.015 -6.684 -6.688 1 96.25 71 ASP A N 1
ATOM 520 C CA . ASP A 1 71 ? -0.756 -8.031 -6.195 1 96.25 71 ASP A CA 1
ATOM 521 C C . ASP A 1 71 ? -1.473 -9.078 -7.047 1 96.25 71 ASP A C 1
ATOM 523 O O . ASP A 1 71 ? -0.853 -10.031 -7.523 1 96.25 71 ASP A O 1
ATOM 527 N N . VAL A 1 72 ? -2.76 -8.922 -7.262 1 94.94 72 VAL A N 1
ATOM 528 C CA . VAL A 1 72 ? -3.545 -9.906 -7.992 1 94.94 72 VAL A CA 1
ATOM 529 C C . VAL A 1 72 ? -3.109 -9.938 -9.453 1 94.94 72 VAL A C 1
ATOM 531 O O . VAL A 1 72 ? -3.082 -11 -10.078 1 94.94 72 VAL A O 1
ATOM 534 N N . THR A 1 73 ? -2.797 -8.812 -9.992 1 93.81 73 THR A N 1
ATOM 535 C CA . THR A 1 73 ? -2.336 -8.758 -11.375 1 93.81 73 THR A CA 1
ATOM 536 C C . THR A 1 73 ? -1.013 -9.5 -11.531 1 93.81 73 THR A C 1
ATOM 538 O O . THR A 1 73 ? -0.841 -10.273 -12.477 1 93.81 73 THR A O 1
ATOM 541 N N . ALA A 1 74 ? -0.086 -9.234 -10.617 1 90.75 74 ALA A N 1
ATOM 542 C CA . ALA A 1 74 ? 1.194 -9.938 -10.648 1 90.75 74 ALA A CA 1
ATOM 543 C C . ALA A 1 74 ? 0.996 -11.445 -10.531 1 90.75 74 ALA A C 1
ATOM 545 O O . ALA A 1 74 ? 1.675 -12.227 -11.211 1 90.75 74 ALA A O 1
ATOM 546 N N . MET A 1 75 ? 0.121 -11.805 -9.68 1 89.5 75 MET A N 1
ATOM 547 C CA . MET A 1 75 ? -0.179 -13.227 -9.508 1 89.5 75 MET A CA 1
ATOM 548 C C . MET A 1 75 ? -0.737 -13.82 -10.797 1 89.5 75 MET A C 1
ATOM 550 O O . MET A 1 75 ? -0.369 -14.93 -11.18 1 89.5 75 MET A O 1
ATOM 554 N N . LEU A 1 76 ? -1.656 -13.102 -11.422 1 89.44 76 LEU A N 1
ATOM 555 C CA . LEU A 1 76 ? -2.242 -13.57 -12.672 1 89.44 76 LEU A CA 1
ATOM 556 C C . LEU A 1 76 ? -1.174 -13.727 -13.742 1 89.44 76 LEU A C 1
ATOM 558 O O . LEU A 1 76 ? -1.166 -14.727 -14.477 1 89.44 76 LEU A O 1
ATOM 562 N N . VAL A 1 77 ? -0.267 -12.828 -13.859 1 87.88 77 VAL A N 1
ATOM 563 C CA . VAL A 1 77 ? 0.806 -12.859 -14.852 1 87.88 77 VAL A CA 1
ATOM 564 C C . VAL A 1 77 ? 1.729 -14.047 -14.578 1 87.88 77 VAL A C 1
ATOM 566 O O . VAL A 1 77 ? 2.092 -14.781 -15.492 1 87.88 77 VAL A O 1
ATOM 569 N N . THR A 1 78 ? 2.09 -14.164 -13.336 1 83.56 78 THR A N 1
ATOM 570 C CA . THR A 1 78 ? 2.947 -15.273 -12.93 1 83.56 78 THR A CA 1
ATOM 571 C C . THR A 1 78 ? 2.275 -16.609 -13.234 1 83.56 78 THR A C 1
ATOM 573 O O . THR A 1 78 ? 2.912 -17.531 -13.75 1 83.56 78 THR A O 1
ATOM 576 N N . ALA A 1 79 ? 1.006 -16.719 -12.922 1 83.38 79 ALA A N 1
ATOM 577 C CA . ALA A 1 79 ? 0.241 -17.938 -13.172 1 83.38 79 ALA A CA 1
ATOM 578 C C . ALA A 1 79 ? 0.168 -18.25 -14.664 1 83.38 79 ALA A C 1
ATOM 580 O O . ALA A 1 79 ? 0.236 -19.422 -15.062 1 83.38 79 ALA A O 1
ATOM 581 N N . SER A 1 80 ? 0.045 -17.25 -15.398 1 82.19 80 SER A N 1
ATOM 582 C CA . SER A 1 80 ? -0.118 -17.406 -16.844 1 82.19 80 SER A CA 1
ATOM 583 C C . SER A 1 80 ? 1.194 -17.828 -17.5 1 82.19 80 SER A C 1
ATOM 585 O O . SER A 1 80 ? 1.193 -18.547 -18.5 1 82.19 80 SER A O 1
ATOM 587 N N . ARG A 1 81 ? 2.32 -17.297 -17.078 1 76.12 81 ARG A N 1
ATOM 588 C CA . ARG A 1 81 ? 3.627 -17.641 -17.625 1 76.12 81 ARG A CA 1
ATOM 589 C C . ARG A 1 81 ? 3.977 -19.094 -17.328 1 76.12 81 ARG A C 1
ATOM 591 O O . ARG A 1 81 ? 4.602 -19.766 -18.156 1 76.12 81 ARG A O 1
ATOM 598 N N . THR A 1 82 ? 3.625 -19.422 -16.219 1 65.06 82 THR A N 1
ATOM 599 C CA . THR A 1 82 ? 3.863 -20.828 -15.867 1 65.06 82 THR A CA 1
ATOM 600 C C . THR A 1 82 ? 3.148 -21.75 -16.844 1 65.06 82 THR A C 1
ATOM 602 O O . THR A 1 82 ? 3.658 -22.828 -17.188 1 65.06 82 THR A O 1
ATOM 605 N N . GLN A 1 83 ? 2.049 -21.281 -17.281 1 59.88 83 GLN A N 1
ATOM 606 C CA . GLN A 1 83 ? 1.321 -22.094 -18.25 1 59.88 83 GLN A CA 1
ATOM 607 C C . GLN A 1 83 ? 2.035 -22.109 -19.594 1 59.88 83 GLN A C 1
ATOM 609 O O . GLN A 1 83 ? 2.084 -23.156 -20.266 1 59.88 83 GLN A O 1
ATOM 614 N N . ILE A 1 84 ? 2.629 -20.969 -19.969 1 57.59 84 ILE A N 1
ATOM 615 C CA . ILE A 1 84 ? 3.275 -20.844 -21.266 1 57.59 84 ILE A CA 1
ATOM 616 C C . ILE A 1 84 ? 4.566 -21.656 -21.281 1 57.59 84 ILE A C 1
ATOM 618 O O . ILE A 1 84 ? 4.875 -22.328 -22.266 1 57.59 84 ILE A O 1
ATOM 622 N N . SER A 1 85 ? 5.289 -21.391 -20.203 1 55.31 85 SER A N 1
ATOM 623 C CA . SER A 1 85 ? 6.535 -22.156 -20.156 1 55.31 85 SER A CA 1
ATOM 624 C C . SER A 1 85 ? 6.273 -23.656 -20.312 1 55.31 85 SER A C 1
ATOM 626 O O . SER A 1 85 ? 7.152 -24.391 -20.734 1 55.31 85 SER A O 1
ATOM 628 N N . ASP A 1 86 ? 4.988 -23.922 -20 1 51 86 ASP A N 1
ATOM 629 C CA . ASP A 1 86 ? 4.629 -25.328 -20.078 1 51 86 ASP A CA 1
ATOM 630 C C . ASP A 1 86 ? 4.254 -25.719 -21.516 1 51 86 ASP A C 1
ATOM 632 O O . ASP A 1 86 ? 4 -26.891 -21.797 1 51 86 ASP A O 1
ATOM 636 N N . LEU A 1 87 ? 4.094 -24.641 -22.375 1 52.19 87 LEU A N 1
ATOM 637 C CA . LEU A 1 87 ? 3.77 -24.922 -23.766 1 52.19 87 LEU A CA 1
ATOM 638 C C . LEU A 1 87 ? 5.004 -25.406 -24.531 1 52.19 87 LEU A C 1
ATOM 640 O O . LEU A 1 87 ? 6.066 -24.781 -24.438 1 52.19 87 LEU A O 1
ATOM 644 N N . PRO A 1 88 ? 5.043 -26.531 -24.906 1 49.19 88 PRO A N 1
ATOM 645 C CA . PRO A 1 88 ? 6.148 -27.047 -25.719 1 49.19 88 PRO A CA 1
ATOM 646 C C . PRO A 1 88 ? 6.512 -26.109 -26.859 1 49.19 88 PRO A C 1
ATOM 648 O O . PRO A 1 88 ? 5.637 -25.703 -27.641 1 49.19 88 PRO A O 1
ATOM 651 N N . ILE A 1 89 ? 7.27 -25.031 -26.516 1 46.69 89 ILE A N 1
ATOM 652 C CA . ILE A 1 89 ? 7.73 -24.203 -27.625 1 46.69 89 ILE A CA 1
ATOM 653 C C . ILE A 1 89 ? 8.383 -25.078 -28.703 1 46.69 89 ILE A C 1
ATOM 655 O O . ILE A 1 89 ? 9.281 -25.859 -28.391 1 46.69 89 ILE A O 1
ATOM 659 N N . LEU A 1 90 ? 7.602 -25.422 -29.656 1 41.88 90 LEU A N 1
ATOM 660 C CA . LEU A 1 90 ? 8.219 -26 -30.844 1 41.88 90 LEU A CA 1
ATOM 661 C C . LEU A 1 90 ? 9.453 -25.203 -31.266 1 41.88 90 LEU A C 1
ATOM 663 O O . LEU A 1 90 ? 9.391 -23.984 -31.406 1 41.88 90 LEU A O 1
ATOM 667 N N . ASP A 1 91 ? 10.578 -25.484 -30.547 1 46.25 91 ASP A N 1
ATOM 668 C CA . ASP A 1 91 ? 11.828 -24.938 -31.062 1 46.25 91 ASP A CA 1
ATOM 669 C C . ASP A 1 91 ? 11.875 -25.047 -32.594 1 46.25 91 ASP A C 1
ATOM 671 O O . ASP A 1 91 ? 11.938 -26.141 -33.125 1 46.25 91 ASP A O 1
ATOM 675 N N . LEU A 1 92 ? 11.117 -24.156 -33.219 1 42.47 92 LEU A N 1
ATOM 676 C CA . LEU A 1 92 ? 11.211 -24.078 -34.688 1 42.47 92 LEU A CA 1
ATOM 677 C C . LEU A 1 92 ? 12.609 -23.641 -35.094 1 42.47 92 LEU A C 1
ATOM 679 O O . LEU A 1 92 ? 12.797 -23.156 -36.219 1 42.47 92 LEU A O 1
ATOM 683 N N . SER A 1 93 ? 13.688 -23.828 -34.219 1 43.22 93 SER A N 1
ATOM 684 C CA . SER A 1 93 ? 14.938 -23.453 -34.875 1 43.22 93 SER A CA 1
ATOM 685 C C . SER A 1 93 ? 15.109 -24.203 -36.219 1 43.22 93 SER A C 1
ATOM 687 O O . SER A 1 93 ? 14.938 -25.422 -36.281 1 43.22 93 SER A O 1
ATOM 689 N N . PRO A 1 94 ? 15.258 -23.438 -37.344 1 43.38 94 PRO A N 1
ATOM 690 C CA . PRO A 1 94 ? 15.609 -24.125 -38.594 1 43.38 94 PRO A CA 1
ATOM 691 C C . PRO A 1 94 ? 16.828 -25.031 -38.438 1 43.38 94 PRO A C 1
ATOM 693 O O . PRO A 1 94 ? 17.641 -24.828 -37.531 1 43.38 94 PRO A O 1
ATOM 696 N N . MET B 1 1 ? -1.151 39.688 20.719 1 29.56 1 MET B N 1
ATOM 697 C CA . MET B 1 1 ? -0.349 38.594 20.188 1 29.56 1 MET B CA 1
ATOM 698 C C . MET B 1 1 ? -1.185 37.312 20.062 1 29.56 1 MET B C 1
ATOM 700 O O . MET B 1 1 ? -0.922 36.469 19.203 1 29.56 1 MET B O 1
ATOM 704 N N . THR B 1 2 ? -1.883 36.969 21.125 1 33.03 2 THR B N 1
ATOM 705 C CA . THR B 1 2 ? -2.254 35.688 21.75 1 33.03 2 THR B CA 1
ATOM 706 C C . THR B 1 2 ? -3.396 35.031 20.984 1 33.03 2 THR B C 1
ATOM 708 O O . THR B 1 2 ? -3.607 33.812 21.109 1 33.03 2 THR B O 1
ATOM 711 N N . SER B 1 3 ? -4.449 35.688 20.734 1 34.34 3 SER B N 1
ATOM 712 C CA . SER B 1 3 ? -5.734 35.219 20.234 1 34.34 3 SER B CA 1
ATOM 713 C C . SER B 1 3 ? -5.582 34.469 18.906 1 34.34 3 SER B C 1
ATOM 715 O O . SER B 1 3 ? -6.469 33.719 18.5 1 34.34 3 SER B O 1
ATOM 717 N N . LEU B 1 4 ? -4.938 35.062 17.859 1 35.53 4 LEU B N 1
ATOM 718 C CA . LEU B 1 4 ? -4.566 34.562 16.531 1 35.53 4 LEU B CA 1
ATOM 719 C C . LEU B 1 4 ? -3.838 33.25 16.609 1 35.53 4 LEU B C 1
ATOM 721 O O . LEU B 1 4 ? -3.48 32.656 15.586 1 35.53 4 LEU B O 1
ATOM 725 N N . ASP B 1 5 ? -3.145 32.875 17.688 1 37.03 5 ASP B N 1
ATOM 726 C CA . ASP B 1 5 ? -2.412 31.641 18.016 1 37.03 5 ASP B CA 1
ATOM 727 C C . ASP B 1 5 ? -3.314 30.422 17.906 1 37.03 5 ASP B C 1
ATOM 729 O O . ASP B 1 5 ? -2.967 29.344 18.391 1 37.03 5 ASP B O 1
ATOM 733 N N . MET B 1 6 ? -4.648 30.609 18.172 1 36.47 6 MET B N 1
ATOM 734 C CA . MET B 1 6 ? -5.789 29.75 18.484 1 36.47 6 MET B CA 1
ATOM 735 C C . MET B 1 6 ? -5.84 28.547 17.562 1 36.47 6 MET B C 1
ATOM 737 O O . MET B 1 6 ? -5.766 27.406 18.031 1 36.47 6 MET B O 1
ATOM 741 N N . ASN B 1 7 ? -6.793 28.625 16.438 1 41.94 7 ASN B N 1
ATOM 742 C CA . ASN B 1 7 ? -7.465 27.547 15.703 1 41.94 7 ASN B CA 1
ATOM 743 C C . ASN B 1 7 ? -6.477 26.719 14.891 1 41.94 7 ASN B C 1
ATOM 745 O O . ASN B 1 7 ? -6.852 26.094 13.898 1 41.94 7 ASN B O 1
ATOM 749 N N . LEU B 1 8 ? -5.371 27.172 14.703 1 44.94 8 LEU B N 1
ATOM 750 C CA . LEU B 1 8 ? -4.145 26.641 14.117 1 44.94 8 LEU B CA 1
ATOM 751 C C . LEU B 1 8 ? -3.963 25.172 14.453 1 44.94 8 LEU B C 1
ATOM 753 O O . LEU B 1 8 ? -3.053 24.516 13.938 1 44.94 8 LEU B O 1
ATOM 757 N N . ASP B 1 9 ? -4.531 24.812 15.68 1 57.47 9 ASP B N 1
ATOM 758 C CA . ASP B 1 9 ? -4.25 23.484 16.203 1 57.47 9 ASP B CA 1
ATOM 759 C C . ASP B 1 9 ? -4.891 22.391 15.336 1 57.47 9 ASP B C 1
ATOM 761 O O . ASP B 1 9 ? -5.707 21.609 15.82 1 57.47 9 ASP B O 1
ATOM 765 N N . ASN B 1 10 ? -4.785 22.656 14.094 1 73.69 10 ASN B N 1
ATOM 766 C CA . ASN B 1 10 ? -5.371 21.578 13.289 1 73.69 10 ASN B CA 1
ATOM 767 C C . ASN B 1 10 ? -4.609 20.266 13.461 1 73.69 10 ASN B C 1
ATOM 769 O O . ASN B 1 10 ? -3.588 20.219 14.141 1 73.69 10 ASN B O 1
ATOM 773 N N . TYR B 1 11 ? -5.406 19.344 13.133 1 77 11 TYR B N 1
ATOM 774 C CA . TYR B 1 11 ? -4.906 17.984 13.273 1 77 11 TYR B CA 1
ATOM 775 C C . TYR B 1 11 ? -3.455 17.875 12.828 1 77 11 TYR B C 1
ATOM 777 O O . TYR B 1 11 ? -2.627 17.281 13.516 1 77 11 TYR B O 1
ATOM 785 N N . PHE B 1 12 ? -3.164 18.672 11.789 1 81.94 12 PHE B N 1
ATOM 786 C CA . PHE B 1 12 ? -1.822 18.531 11.234 1 81.94 12 PHE B CA 1
ATOM 787 C C . PHE B 1 12 ? -0.787 19.156 12.172 1 81.94 12 PHE B C 1
ATOM 789 O O . PHE B 1 12 ? 0.269 18.562 12.406 1 81.94 12 PHE B O 1
ATOM 796 N N . ALA B 1 13 ? -1.046 20.328 12.656 1 79.44 13 ALA B N 1
ATOM 797 C CA . ALA B 1 13 ? -0.116 21 13.562 1 79.44 13 ALA B CA 1
ATOM 798 C C . ALA B 1 13 ? 0.104 20.172 14.836 1 79.44 13 ALA B C 1
ATOM 800 O O . ALA B 1 13 ? 1.233 20.062 15.312 1 79.44 13 ALA B O 1
ATOM 801 N N . ARG B 1 14 ? -0.96 19.562 15.328 1 84.25 14 ARG B N 1
ATOM 802 C CA . ARG B 1 14 ? -0.866 18.75 16.531 1 84.25 14 ARG B CA 1
ATOM 803 C C . ARG B 1 14 ? -0.083 17.469 16.25 1 84.25 14 ARG B C 1
ATOM 805 O O . ARG B 1 14 ? 0.663 16.984 17.109 1 84.25 14 ARG B O 1
ATOM 812 N N . MET B 1 15 ? -0.268 16.906 15.055 1 84.38 1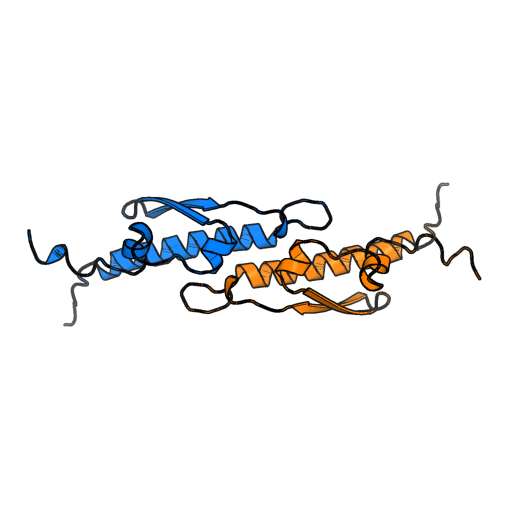5 MET B N 1
ATOM 813 C CA . MET B 1 15 ? 0.486 15.727 14.641 1 84.38 15 MET B CA 1
ATOM 814 C C . MET B 1 15 ? 1.975 16.047 14.539 1 84.38 15 MET B C 1
ATOM 816 O O . MET B 1 15 ? 2.812 15.258 14.992 1 84.38 15 MET B O 1
ATOM 820 N N . GLN B 1 16 ? 2.242 17.188 14.039 1 81.5 16 GLN B N 1
ATOM 821 C CA . GLN B 1 16 ? 3.633 17.609 13.867 1 81.5 16 GLN B CA 1
ATOM 822 C C . GLN B 1 16 ? 4.324 17.781 15.219 1 81.5 16 GLN B C 1
ATOM 824 O O . GLN B 1 16 ? 5.516 17.5 15.352 1 81.5 16 GLN B O 1
ATOM 829 N N . ARG B 1 17 ? 3.545 18.203 16.141 1 82.88 17 ARG B N 1
ATOM 830 C CA . ARG B 1 17 ? 4.09 18.422 17.469 1 82.88 17 ARG B CA 1
ATOM 831 C C . ARG B 1 17 ? 4.062 17.156 18.297 1 82.88 17 ARG B C 1
ATOM 833 O O . ARG B 1 17 ? 4.484 17.156 19.469 1 82.88 17 ARG B O 1
ATOM 840 N N . GLY B 1 18 ? 3.582 16.094 17.75 1 85.69 18 GLY B N 1
ATOM 841 C CA . GLY B 1 18 ? 3.543 14.812 18.438 1 85.69 18 GLY B CA 1
ATOM 842 C C . GLY B 1 18 ? 2.4 14.703 19.438 1 85.69 18 GLY B C 1
ATOM 843 O O . GLY B 1 18 ? 2.387 13.812 20.281 1 85.69 18 GLY B O 1
ATOM 844 N N . GLN B 1 19 ? 1.463 15.586 19.422 1 89.38 19 GLN B N 1
ATOM 845 C CA . GLN B 1 19 ? 0.361 15.609 20.375 1 89.38 19 GLN B CA 1
ATOM 846 C C . GLN B 1 19 ? -0.718 14.602 20 1 89.38 19 GLN B C 1
ATOM 848 O O . GLN B 1 19 ? -1.507 14.172 20.844 1 89.38 19 GLN B O 1
ATOM 853 N N . VAL B 1 20 ? -0.82 14.242 18.75 1 88.38 20 VAL B N 1
ATOM 854 C CA . VAL B 1 20 ? -1.701 13.195 18.25 1 88.38 20 VAL B CA 1
ATOM 855 C C . VAL B 1 20 ? -0.917 12.25 17.328 1 88.38 20 VAL B C 1
ATOM 857 O O . VAL B 1 20 ? 0.062 12.664 16.703 1 88.38 20 VAL B O 1
ATOM 860 N N . PRO B 1 21 ? -1.341 11.031 17.375 1 91.94 21 PRO B N 1
ATOM 861 C CA . PRO B 1 21 ? -0.613 10.086 16.531 1 91.94 21 PRO B CA 1
ATOM 862 C C . PRO B 1 21 ? -0.907 10.289 15.039 1 91.94 21 PRO B C 1
ATOM 864 O O . PRO B 1 21 ? -1.95 10.844 14.68 1 91.94 21 PRO B O 1
ATOM 867 N N . PRO B 1 22 ? 0.127 9.914 14.234 1 92.25 22 PRO B N 1
ATOM 868 C CA . PRO B 1 22 ? -0.193 9.883 12.805 1 92.25 22 PRO B CA 1
ATOM 869 C C . PRO B 1 22 ? -1.272 8.852 12.469 1 92.25 22 PRO B C 1
ATOM 871 O O . PRO B 1 22 ? -1.558 7.965 13.273 1 92.25 22 PRO B O 1
ATOM 874 N N . PRO B 1 23 ? -1.903 9.055 11.336 1 93.81 23 PRO B N 1
ATOM 875 C CA . PRO B 1 23 ? -2.838 8.016 10.898 1 93.81 23 PRO B CA 1
ATOM 876 C C . PRO B 1 23 ? -2.188 6.633 10.812 1 93.81 23 PRO B C 1
ATOM 878 O O . PRO B 1 23 ? -0.988 6.527 10.547 1 93.81 23 PRO B O 1
ATOM 881 N N . PRO B 1 24 ? -2.996 5.602 11.039 1 97.12 24 PRO B N 1
ATOM 882 C CA . PRO B 1 24 ? -2.459 4.238 11.031 1 97.12 24 PRO B CA 1
ATOM 883 C C . PRO B 1 24 ? -1.682 3.92 9.75 1 97.12 24 PRO B C 1
ATOM 885 O O . PRO B 1 24 ? -0.623 3.289 9.812 1 97.12 24 PRO B O 1
ATOM 888 N N . ILE B 1 25 ? -2.127 4.422 8.617 1 97.88 25 ILE B N 1
ATOM 889 C CA . ILE B 1 25 ? -1.472 4.113 7.348 1 97.88 25 ILE B CA 1
ATOM 890 C C . ILE B 1 25 ? -0.069 4.715 7.332 1 97.88 25 ILE B C 1
ATOM 892 O O . ILE B 1 25 ? 0.865 4.113 6.793 1 97.88 25 ILE B O 1
ATOM 896 N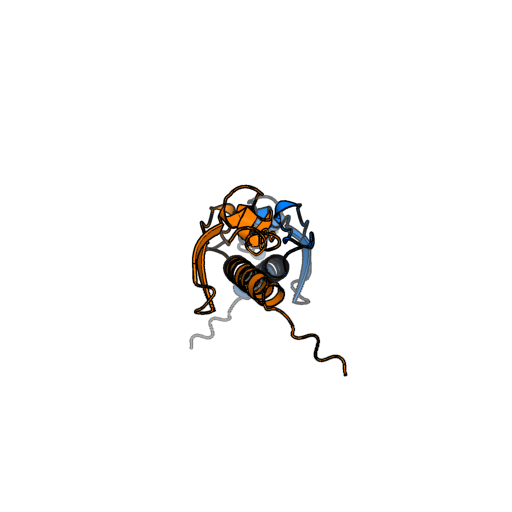 N . CYS B 1 26 ? 0.043 5.906 7.844 1 97.31 26 CYS B N 1
ATOM 897 C CA . CYS B 1 26 ? 1.361 6.527 7.902 1 97.31 26 CYS B CA 1
ATOM 898 C C . CYS B 1 26 ? 2.324 5.684 8.734 1 97.31 26 CYS B C 1
ATOM 900 O O . CYS B 1 26 ? 3.477 5.488 8.344 1 97.31 26 CYS B O 1
ATOM 902 N N . SER B 1 27 ? 1.833 5.152 9.797 1 97 27 SER B N 1
ATOM 903 C CA . SER B 1 27 ? 2.656 4.297 10.648 1 97 27 SER B CA 1
ATOM 904 C C . SER B 1 27 ? 3.029 3.002 9.938 1 97 27 SER B C 1
ATOM 906 O O . SER B 1 27 ? 4.176 2.553 10.016 1 97 27 SER B O 1
ATOM 908 N N . LEU B 1 28 ? 2.1 2.389 9.273 1 98 28 LEU B N 1
ATOM 909 C CA . LEU B 1 28 ? 2.377 1.186 8.5 1 98 28 LEU B CA 1
ATOM 910 C C . LEU B 1 28 ? 3.496 1.434 7.492 1 98 28 LEU B C 1
ATOM 912 O O . LEU B 1 28 ? 4.387 0.596 7.328 1 98 28 LEU B O 1
ATOM 916 N N . LEU B 1 29 ? 3.441 2.607 6.895 1 98.38 29 LEU B N 1
ATOM 917 C CA . LEU B 1 29 ? 4.363 2.928 5.809 1 98.38 29 LEU B CA 1
ATOM 918 C C . LEU B 1 29 ? 5.699 3.414 6.359 1 98.38 29 LEU B C 1
ATOM 920 O O . LEU B 1 29 ? 6.613 3.732 5.594 1 98.38 29 LEU B O 1
ATOM 924 N N . GLY B 1 30 ? 5.801 3.486 7.73 1 97.62 30 GLY B N 1
ATOM 925 C CA . GLY B 1 30 ? 7.02 4.016 8.328 1 97.62 30 GLY B CA 1
ATOM 926 C C . GLY B 1 30 ? 7.234 5.488 8.023 1 97.62 30 GLY B C 1
ATOM 927 O O . GLY B 1 30 ? 8.375 5.934 7.863 1 97.62 30 GLY B O 1
ATOM 928 N N . GLY B 1 31 ? 6.145 6.184 7.895 1 96.38 31 GLY B N 1
ATOM 929 C CA . GLY B 1 31 ? 6.211 7.582 7.492 1 96.38 31 GLY B CA 1
ATOM 930 C C . GLY B 1 31 ? 6.648 8.508 8.609 1 96.38 31 GLY B C 1
ATOM 931 O O . GLY B 1 31 ? 6.27 8.312 9.766 1 96.38 31 GLY B O 1
ATOM 932 N N . ARG B 1 32 ? 7.508 9.445 8.195 1 93.44 32 ARG B N 1
ATOM 933 C CA . ARG B 1 32 ? 7.918 10.547 9.062 1 93.44 32 ARG B CA 1
ATOM 934 C C . ARG B 1 32 ? 7.902 11.867 8.305 1 93.44 32 ARG B C 1
ATOM 936 O O . ARG B 1 32 ? 8.492 11.984 7.234 1 93.44 32 ARG B O 1
ATOM 943 N N . ILE B 1 33 ? 7.199 12.734 8.914 1 88.69 33 ILE B N 1
ATOM 944 C CA . ILE B 1 33 ? 7.152 14.055 8.289 1 88.69 33 ILE B CA 1
ATOM 945 C C . ILE B 1 33 ? 8.445 14.805 8.578 1 88.69 33 ILE B C 1
ATOM 947 O O . ILE B 1 33 ? 8.883 14.883 9.727 1 88.69 33 ILE B O 1
ATOM 951 N N . GLY B 1 34 ? 9.102 15.297 7.508 1 89 34 GLY B N 1
ATOM 952 C CA . GLY B 1 34 ? 10.281 16.125 7.645 1 89 34 GLY B CA 1
ATOM 953 C C . GLY B 1 34 ? 9.984 17.609 7.598 1 89 34 GLY B C 1
ATOM 954 O O . GLY B 1 34 ? 9.125 18.109 8.336 1 89 34 GLY B O 1
ATOM 955 N N . ALA B 1 35 ? 10.625 18.266 6.707 1 90 35 ALA B N 1
ATOM 956 C CA . ALA B 1 35 ? 10.5 19.719 6.574 1 90 35 ALA B CA 1
ATOM 957 C C . ALA B 1 35 ? 9.156 20.094 5.953 1 90 35 ALA B C 1
ATOM 959 O O . ALA B 1 35 ? 8.695 19.438 5.012 1 90 35 ALA B O 1
ATOM 960 N N . VAL B 1 36 ? 8.562 21.078 6.559 1 87.94 36 VAL B N 1
ATOM 961 C CA . VAL B 1 36 ? 7.316 21.625 6.039 1 87.94 36 VAL B CA 1
ATOM 962 C C . VAL B 1 36 ? 7.461 23.141 5.844 1 87.94 36 VAL B C 1
ATOM 964 O O . VAL B 1 36 ? 7.902 23.844 6.754 1 87.94 36 VAL B O 1
ATOM 967 N N . ASP B 1 37 ? 7.27 23.562 4.672 1 86.81 37 ASP B N 1
ATOM 968 C CA . ASP B 1 37 ? 7.18 24.984 4.363 1 86.81 37 ASP B CA 1
ATOM 969 C C . ASP B 1 37 ? 5.855 25.312 3.674 1 86.81 37 ASP B C 1
ATOM 971 O O . ASP B 1 37 ? 5.746 25.203 2.451 1 86.81 37 ASP B O 1
ATOM 975 N N . LEU B 1 38 ? 4.938 25.641 4.465 1 82.25 38 LEU B N 1
ATOM 976 C CA . LEU B 1 38 ? 3.588 25.844 3.943 1 82.25 38 LEU B CA 1
ATOM 977 C C . LEU B 1 38 ? 3.527 27.078 3.049 1 82.25 38 LEU B C 1
ATOM 979 O O . LEU B 1 38 ? 2.699 27.141 2.137 1 82.25 38 LEU B O 1
ATOM 983 N N . LYS B 1 39 ? 4.254 28.125 3.408 1 84.5 39 LYS B N 1
ATOM 984 C CA . LYS B 1 39 ? 4.305 29.297 2.547 1 84.5 39 LYS B CA 1
ATOM 985 C C . LYS B 1 39 ? 4.773 28.938 1.142 1 84.5 39 LYS B C 1
ATOM 987 O O . LYS B 1 39 ? 4.242 29.438 0.152 1 84.5 39 LYS B O 1
ATOM 992 N N . ALA B 1 40 ? 5.738 28.016 1.088 1 88.81 40 ALA B N 1
ATOM 993 C CA . ALA B 1 40 ? 6.266 27.562 -0.194 1 88.81 40 ALA B CA 1
ATOM 994 C C . ALA B 1 40 ? 5.434 26.406 -0.75 1 88.81 40 ALA B C 1
ATOM 996 O O . ALA B 1 40 ? 5.652 25.969 -1.88 1 88.81 40 ALA B O 1
ATOM 997 N N . GLY B 1 41 ? 4.508 25.906 0.044 1 86.38 41 GLY B N 1
ATOM 998 C CA . GLY B 1 41 ? 3.699 24.766 -0.375 1 86.38 41 GLY B CA 1
ATOM 999 C C . GLY B 1 41 ? 4.492 23.484 -0.473 1 86.38 41 GLY B C 1
ATOM 1000 O O . GLY B 1 41 ? 4.289 22.688 -1.397 1 86.38 41 GLY B O 1
ATOM 1001 N N . THR B 1 42 ? 5.461 23.297 0.402 1 90.38 42 THR B N 1
ATOM 1002 C CA . THR B 1 42 ? 6.309 22.109 0.315 1 90.38 42 THR B CA 1
ATOM 1003 C C . THR B 1 42 ? 6.246 21.297 1.61 1 90.38 42 THR B C 1
ATOM 1005 O O . THR B 1 42 ? 6.117 21.875 2.695 1 90.38 42 THR B O 1
ATOM 1008 N N . LEU B 1 43 ? 6.207 20.031 1.426 1 92.25 43 LEU B N 1
ATOM 1009 C CA . LEU B 1 43 ? 6.297 19.062 2.516 1 92.25 43 LEU B CA 1
ATOM 1010 C C . LEU B 1 43 ? 7.207 17.891 2.139 1 92.25 43 LEU B C 1
ATOM 1012 O O . LEU B 1 43 ? 7.125 17.375 1.026 1 92.25 43 LEU B O 1
ATOM 1016 N N . GLU B 1 44 ? 8.164 17.594 3.008 1 94.75 44 GLU B N 1
ATOM 1017 C CA . GLU B 1 44 ? 9.062 16.453 2.855 1 94.75 44 GLU B CA 1
ATOM 1018 C C . GLU B 1 44 ? 8.703 15.344 3.842 1 94.75 44 GLU B C 1
ATOM 1020 O O . GLU B 1 44 ? 8.422 15.617 5.012 1 94.75 44 GLU B O 1
ATOM 1025 N N . SER B 1 45 ? 8.68 14.211 3.32 1 95.19 45 SER B N 1
ATOM 1026 C CA . SER B 1 45 ? 8.445 13.055 4.18 1 95.19 45 SER B CA 1
ATOM 1027 C C . SER B 1 45 ? 9.391 11.906 3.836 1 95.19 45 SER B C 1
ATOM 1029 O O . SER B 1 45 ? 9.898 11.828 2.715 1 95.19 45 SER B O 1
ATOM 1031 N N . ALA B 1 46 ? 9.742 11.133 4.836 1 97.19 46 ALA B N 1
ATOM 1032 C CA . ALA B 1 46 ? 10.539 9.914 4.668 1 97.19 46 ALA B CA 1
ATOM 1033 C C . ALA B 1 46 ? 9.727 8.672 5.035 1 97.19 46 ALA B C 1
ATOM 1035 O O . ALA B 1 46 ? 8.883 8.719 5.93 1 97.19 46 ALA B O 1
ATOM 1036 N N . TYR B 1 47 ? 9.992 7.617 4.336 1 97.69 47 TYR B N 1
ATOM 1037 C CA . TYR B 1 47 ? 9.328 6.344 4.59 1 97.69 47 TYR B CA 1
ATOM 1038 C C . TYR B 1 47 ? 10.352 5.219 4.746 1 97.69 47 TYR B C 1
ATOM 1040 O O . TYR B 1 47 ? 11.453 5.289 4.199 1 97.69 47 TYR B O 1
ATOM 1048 N N . HIS B 1 48 ? 9.945 4.227 5.539 1 97.94 48 HIS B N 1
ATOM 1049 C CA . HIS B 1 48 ? 10.773 3.051 5.762 1 97.94 48 HIS B CA 1
ATOM 1050 C C . HIS B 1 48 ? 10.062 1.78 5.309 1 97.94 48 HIS B C 1
ATOM 1052 O O . HIS B 1 48 ? 9.125 1.322 5.961 1 97.94 48 HIS B O 1
ATOM 1058 N N . ALA B 1 49 ? 10.602 1.253 4.215 1 97.56 49 ALA B N 1
ATOM 1059 C CA . ALA B 1 49 ? 10.039 -0.009 3.734 1 97.56 49 ALA B CA 1
ATOM 1060 C C . ALA B 1 49 ? 10.477 -1.174 4.621 1 97.56 49 ALA B C 1
ATOM 1062 O O . ALA B 1 49 ? 11.633 -1.243 5.043 1 97.56 49 ALA B O 1
ATOM 1063 N N . THR B 1 50 ? 9.508 -2.006 4.91 1 97.75 50 THR B N 1
ATOM 1064 C CA . THR B 1 50 ? 9.797 -3.209 5.684 1 97.75 50 THR B CA 1
ATOM 1065 C C . THR B 1 50 ? 9.773 -4.445 4.789 1 97.75 50 THR B C 1
ATOM 1067 O O . THR B 1 50 ? 9.32 -4.379 3.645 1 97.75 50 THR B O 1
ATOM 1070 N N . PRO B 1 51 ? 10.281 -5.648 5.258 1 98.06 51 PRO B N 1
ATOM 1071 C CA . PRO B 1 51 ? 10.211 -6.883 4.473 1 98.06 51 PRO B CA 1
ATOM 1072 C C . PRO B 1 51 ? 8.781 -7.258 4.094 1 98.06 51 PRO B C 1
ATOM 1074 O O . PRO B 1 51 ? 8.562 -7.977 3.113 1 98.06 51 PRO B O 1
ATOM 1077 N N . ALA B 1 52 ? 7.809 -6.758 4.785 1 97.88 52 ALA B N 1
ATOM 1078 C CA . ALA B 1 52 ? 6.402 -7.051 4.512 1 97.88 52 ALA B CA 1
ATOM 1079 C C . ALA B 1 52 ? 5.969 -6.449 3.176 1 97.88 52 ALA B C 1
ATOM 1081 O O . ALA B 1 52 ? 4.941 -6.84 2.619 1 97.88 52 ALA B O 1
ATOM 1082 N N . PHE B 1 53 ? 6.801 -5.5 2.656 1 98.38 53 PHE B N 1
ATOM 1083 C CA . PHE B 1 53 ? 6.406 -4.781 1.451 1 98.38 53 PHE B CA 1
ATOM 1084 C C . PHE B 1 53 ? 6.93 -5.484 0.205 1 98.38 53 PHE B C 1
ATOM 1086 O O . PHE B 1 53 ? 6.688 -5.031 -0.917 1 98.38 53 PHE B O 1
ATOM 1093 N N . LEU B 1 54 ? 7.578 -6.605 0.344 1 96.81 54 LEU B N 1
ATOM 1094 C CA . LEU B 1 54 ? 8.336 -7.184 -0.759 1 96.81 54 LEU B CA 1
ATOM 1095 C C . LEU B 1 54 ? 7.461 -8.094 -1.608 1 96.81 54 LEU B C 1
ATOM 1097 O O . LEU B 1 54 ? 6.648 -8.852 -1.075 1 96.81 54 LEU B O 1
ATOM 1101 N N . ASN B 1 55 ? 7.641 -7.953 -2.9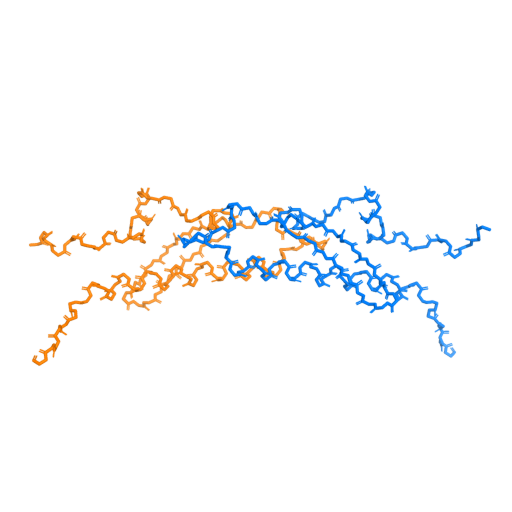36 1 91.81 55 ASN B N 1
ATOM 1102 C CA . ASN B 1 55 ? 7.023 -8.859 -3.896 1 91.81 55 ASN B CA 1
ATOM 1103 C C . ASN B 1 55 ? 7.836 -10.141 -4.059 1 91.81 55 ASN B C 1
AT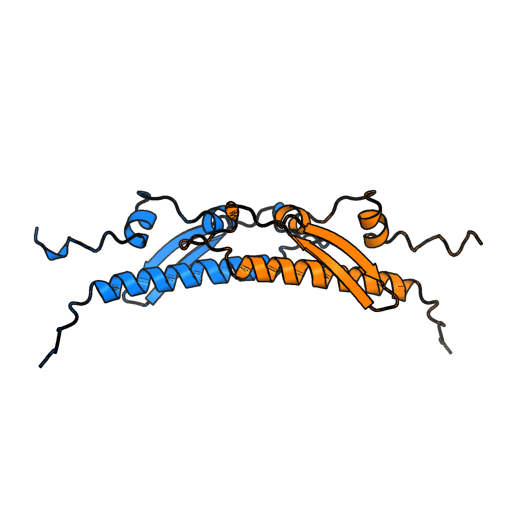OM 1105 O O . ASN B 1 55 ? 8.836 -10.336 -3.367 1 91.81 55 ASN B O 1
ATOM 1109 N N . PRO B 1 56 ? 7.383 -11.047 -4.898 1 87 56 PRO B N 1
ATOM 1110 C CA . PRO B 1 56 ? 8.086 -12.32 -5.055 1 87 56 PRO B CA 1
ATOM 1111 C C . PRO B 1 56 ? 9.539 -12.141 -5.5 1 87 56 PRO B C 1
ATOM 1113 O O . PRO B 1 56 ? 10.391 -12.977 -5.191 1 87 56 PRO B O 1
ATOM 1116 N N . ALA B 1 57 ? 9.789 -11.039 -6.16 1 90.56 57 ALA B N 1
ATOM 1117 C CA . ALA B 1 57 ? 11.141 -10.789 -6.66 1 90.56 57 ALA B CA 1
ATOM 1118 C C . ALA B 1 57 ? 12.008 -10.133 -5.586 1 90.56 57 ALA B C 1
ATOM 1120 O O . ALA B 1 57 ? 13.172 -9.82 -5.832 1 90.56 57 ALA B O 1
ATOM 1121 N N . GLY B 1 58 ? 11.469 -9.852 -4.383 1 93.5 58 GLY B N 1
ATOM 1122 C CA . GLY B 1 58 ? 12.227 -9.258 -3.293 1 93.5 58 GLY B CA 1
ATOM 1123 C C . GLY B 1 58 ? 12.328 -7.75 -3.381 1 93.5 58 GLY B C 1
ATOM 1124 O O . GLY B 1 58 ? 13.172 -7.137 -2.723 1 93.5 58 GLY B O 1
ATOM 1125 N N . GLN B 1 59 ? 11.586 -7.27 -4.258 1 95.38 59 GLN B N 1
ATOM 1126 C CA . GLN B 1 59 ? 11.555 -5.816 -4.41 1 95.38 59 GLN B CA 1
ATOM 1127 C C . GLN B 1 59 ? 10.344 -5.215 -3.701 1 95.38 59 GLN B C 1
ATOM 1129 O O . GLN B 1 59 ? 9.336 -5.895 -3.5 1 95.38 59 GLN B O 1
ATOM 1134 N N . VAL B 1 60 ? 10.453 -3.98 -3.312 1 97.38 60 VAL B N 1
ATOM 1135 C CA . VAL B 1 60 ? 9.281 -3.293 -2.783 1 97.38 60 VAL 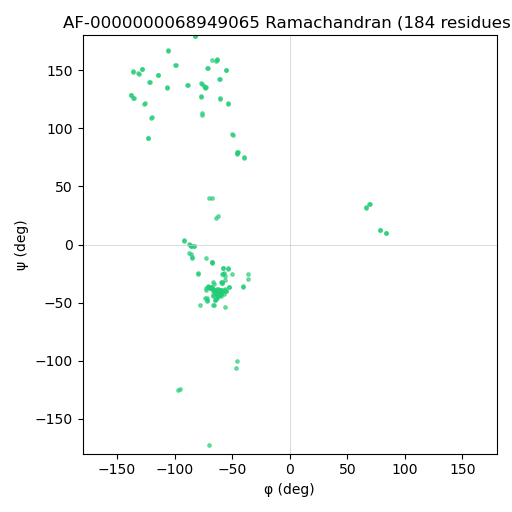B CA 1
ATOM 1136 C C . VAL B 1 60 ? 8.195 -3.236 -3.848 1 97.38 60 VAL B C 1
ATOM 1138 O O . VAL B 1 60 ? 8.445 -2.82 -4.98 1 97.38 60 VAL B O 1
ATOM 1141 N N . GLN B 1 61 ? 7.051 -3.701 -3.494 1 97.81 61 GLN B N 1
ATOM 1142 C CA . GLN B 1 61 ? 5.949 -3.719 -4.445 1 97.81 61 GLN B CA 1
ATOM 1143 C C . GLN B 1 61 ? 5.586 -2.305 -4.895 1 97.81 61 GLN B C 1
ATOM 1145 O O . GLN B 1 61 ? 5.547 -1.381 -4.082 1 97.81 61 GLN B O 1
ATOM 1150 N N . ARG B 1 62 ? 5.242 -2.129 -6.109 1 95.12 62 ARG B N 1
ATOM 1151 C CA . ARG B 1 62 ? 4.93 -0.829 -6.695 1 95.12 62 ARG B CA 1
ATOM 1152 C C . ARG B 1 62 ? 3.742 -0.181 -5.984 1 95.12 62 ARG B C 1
ATOM 1154 O O . ARG B 1 62 ? 3.721 1.036 -5.785 1 95.12 62 ARG B O 1
ATOM 1161 N N . GLY B 1 63 ? 2.768 -0.884 -5.633 1 97.06 63 GLY B N 1
ATOM 1162 C CA . GLY B 1 63 ? 1.607 -0.344 -4.941 1 97.06 63 GLY B CA 1
ATOM 1163 C C . GLY B 1 63 ? 1.955 0.317 -3.621 1 97.06 63 GLY B C 1
ATOM 1164 O O . GLY B 1 63 ? 1.32 1.297 -3.227 1 97.06 63 GLY B O 1
ATOM 1165 N N . MET B 1 64 ? 2.939 -0.197 -2.994 1 98.06 64 MET B N 1
ATOM 1166 C CA . MET B 1 64 ? 3.373 0.403 -1.737 1 98.06 64 MET B CA 1
ATOM 1167 C C . MET B 1 64 ? 4.004 1.771 -1.977 1 98.06 64 MET B C 1
ATOM 1169 O O . MET B 1 64 ? 3.832 2.688 -1.173 1 98.06 64 MET B O 1
ATOM 1173 N N . LEU B 1 65 ? 4.75 1.92 -3.059 1 97.12 65 LEU B N 1
ATOM 1174 C CA . LEU B 1 65 ? 5.27 3.229 -3.439 1 97.12 65 LEU B CA 1
ATOM 1175 C C . LEU B 1 65 ? 4.133 4.207 -3.717 1 97.12 65 LEU B C 1
ATOM 1177 O O . LEU B 1 65 ? 4.203 5.371 -3.322 1 97.12 65 LEU B O 1
ATOM 1181 N N . GLY B 1 66 ? 3.137 3.668 -4.371 1 96.94 66 GLY B N 1
ATOM 1182 C CA . GLY B 1 66 ? 1.945 4.477 -4.57 1 96.94 66 GLY B CA 1
ATOM 1183 C C . GLY B 1 66 ? 1.294 4.91 -3.27 1 96.94 66 GLY B C 1
ATOM 1184 O O . GLY B 1 66 ? 0.847 6.051 -3.141 1 96.94 66 GLY B O 1
ATOM 1185 N N . ALA B 1 67 ? 1.216 3.986 -2.346 1 97.94 67 ALA B N 1
ATOM 1186 C CA . ALA B 1 67 ? 0.642 4.289 -1.038 1 97.94 67 ALA B CA 1
ATOM 1187 C C . ALA B 1 67 ? 1.436 5.383 -0.331 1 97.94 67 ALA B C 1
ATOM 1189 O O . ALA B 1 67 ? 0.855 6.277 0.293 1 97.94 67 ALA B O 1
ATOM 1190 N N . MET B 1 68 ? 2.791 5.336 -0.428 1 97.56 68 MET B N 1
ATOM 1191 C CA . MET B 1 68 ? 3.654 6.355 0.164 1 97.56 68 MET B CA 1
ATOM 1192 C C . MET B 1 68 ? 3.404 7.719 -0.475 1 97.56 68 MET B C 1
ATOM 1194 O O . MET B 1 68 ? 3.301 8.727 0.224 1 97.56 68 MET B O 1
ATOM 1198 N N . LEU B 1 69 ? 3.252 7.707 -1.809 1 96.31 69 LEU B N 1
ATOM 1199 C CA . LEU B 1 69 ? 2.953 8.945 -2.518 1 96.31 69 LEU B CA 1
ATOM 1200 C C . LEU B 1 69 ? 1.591 9.492 -2.104 1 96.31 69 LEU B C 1
ATOM 1202 O O . LEU B 1 69 ? 1.448 10.695 -1.858 1 96.31 69 LEU B O 1
ATOM 1206 N N . ASP B 1 70 ? 0.576 8.602 -1.985 1 96.25 70 ASP B N 1
ATOM 1207 C CA . ASP B 1 70 ? -0.751 9 -1.527 1 96.25 70 ASP B CA 1
ATOM 1208 C C . ASP B 1 70 ? -0.689 9.609 -0.128 1 96.25 70 ASP B C 1
ATOM 1210 O O . ASP B 1 70 ? -1.353 10.609 0.15 1 96.25 70 ASP B O 1
ATOM 1214 N N . ASP B 1 71 ? 0.081 9.086 0.687 1 96.25 71 ASP B N 1
ATOM 1215 C CA . ASP B 1 71 ? 0.191 9.531 2.074 1 96.25 71 ASP B CA 1
ATOM 1216 C C . ASP B 1 71 ? 0.757 10.945 2.154 1 96.25 71 ASP B C 1
ATOM 1218 O O . ASP B 1 71 ? 0.168 11.82 2.793 1 96.25 71 ASP B O 1
ATOM 1222 N N . VAL B 1 72 ? 1.881 11.195 1.522 1 94.94 72 VAL B N 1
ATOM 1223 C CA . VAL B 1 72 ? 2.543 12.492 1.612 1 94.94 72 VAL B CA 1
ATOM 1224 C C . VAL B 1 72 ? 1.692 13.555 0.918 1 94.94 72 VAL B C 1
ATOM 1226 O O . VAL B 1 72 ? 1.632 14.703 1.368 1 94.94 72 VAL B O 1
ATOM 1229 N N . THR B 1 73 ? 1.062 13.219 -0.161 1 93.81 73 THR B N 1
ATOM 1230 C CA . THR B 1 73 ? 0.197 14.156 -0.862 1 93.81 73 THR B CA 1
ATOM 1231 C C . THR B 1 73 ? -0.985 14.562 0.014 1 93.81 73 THR B C 1
ATOM 1233 O O . THR B 1 73 ? -1.317 15.742 0.111 1 93.81 73 THR B O 1
ATOM 1236 N N . ALA B 1 74 ? -1.602 13.562 0.631 1 90.81 74 ALA B N 1
ATOM 1237 C CA . ALA B 1 74 ? -2.711 13.852 1.534 1 90.81 74 ALA B CA 1
ATOM 1238 C C . ALA B 1 74 ? -2.264 14.758 2.68 1 90.81 74 ALA B C 1
ATOM 1240 O O . ALA B 1 74 ? -2.994 15.664 3.082 1 90.81 74 ALA B O 1
ATOM 1241 N N . MET B 1 75 ? -1.125 14.469 3.172 1 89.44 75 MET B N 1
ATOM 1242 C CA . MET B 1 75 ? -0.579 15.289 4.25 1 89.44 75 MET B CA 1
ATOM 1243 C C . MET B 1 75 ? -0.357 16.719 3.785 1 89.44 75 MET B C 1
ATOM 1245 O O . MET B 1 75 ? -0.652 17.672 4.52 1 89.44 75 MET B O 1
ATOM 1249 N N . LEU B 1 76 ? 0.195 16.859 2.602 1 89.56 76 LEU B N 1
ATOM 1250 C CA . LEU B 1 76 ? 0.437 18.188 2.051 1 89.56 76 LEU B CA 1
ATOM 1251 C C . LEU B 1 76 ? -0.872 18.953 1.879 1 89.56 76 LEU B C 1
ATOM 1253 O O . LEU B 1 76 ? -0.953 20.141 2.209 1 89.56 76 LEU B O 1
ATOM 1257 N N . VAL B 1 77 ? -1.887 18.328 1.413 1 88 77 VAL B N 1
ATOM 1258 C CA . VAL B 1 77 ? -3.191 18.938 1.192 1 88 77 VAL B CA 1
ATOM 1259 C C . VAL B 1 77 ? -3.799 19.359 2.529 1 88 77 VAL B C 1
ATOM 1261 O O . VAL B 1 77 ? -4.312 20.469 2.666 1 88 77 VAL B O 1
ATOM 1264 N N . THR B 1 78 ? -3.742 18.453 3.439 1 83.56 78 THR B N 1
ATOM 1265 C CA . THR B 1 78 ? -4.262 18.734 4.773 1 83.56 78 THR B CA 1
ATOM 1266 C C . THR B 1 78 ? -3.521 19.906 5.41 1 83.56 78 THR B C 1
ATOM 1268 O O . THR B 1 78 ? -4.141 20.781 6 1 83.56 78 THR B O 1
ATOM 1271 N N . ALA B 1 79 ? -2.217 19.922 5.277 1 83.44 79 ALA B N 1
ATOM 1272 C CA . ALA B 1 79 ? -1.39 20.984 5.824 1 83.44 79 ALA B CA 1
ATOM 1273 C C . ALA B 1 79 ? -1.726 22.328 5.172 1 83.44 79 ALA B C 1
ATOM 1275 O O . ALA B 1 79 ? -1.73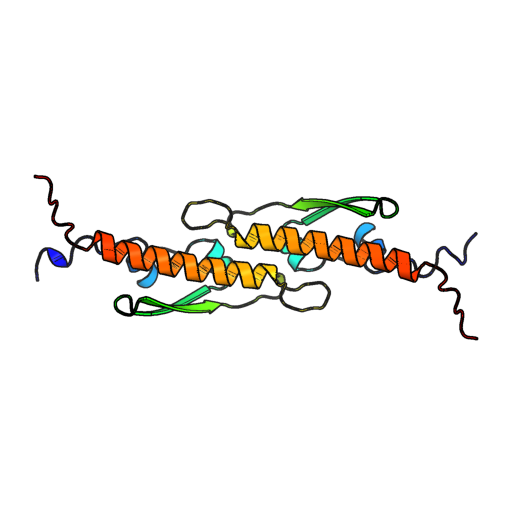9 23.359 5.84 1 83.44 79 ALA B O 1
ATOM 1276 N N . SER B 1 80 ? -1.98 22.266 3.945 1 82.31 80 SER B N 1
ATOM 1277 C CA . SER B 1 80 ? -2.244 23.484 3.188 1 82.31 80 SER B CA 1
ATOM 1278 C C . SER B 1 80 ? -3.617 24.062 3.523 1 82.31 80 SER B C 1
ATOM 1280 O O . SER B 1 80 ? -3.811 25.281 3.494 1 82.31 80 SER B O 1
ATOM 1282 N N . ARG B 1 81 ? -4.605 23.234 3.732 1 75.94 81 ARG B N 1
ATOM 1283 C CA . ARG B 1 81 ? -5.953 23.688 4.082 1 75.94 81 ARG B CA 1
ATOM 1284 C C . ARG B 1 81 ? -5.969 24.344 5.457 1 75.94 81 ARG B C 1
ATOM 1286 O O . ARG B 1 81 ? -6.715 25.297 5.684 1 75.94 81 ARG B O 1
ATOM 1293 N N . THR B 1 82 ? -5.25 23.781 6.238 1 65.06 82 THR B N 1
ATOM 1294 C CA . THR B 1 82 ? -5.156 24.375 7.566 1 65.06 82 THR B CA 1
ATOM 1295 C C . THR B 1 82 ? -4.652 25.812 7.477 1 65.06 82 THR B C 1
ATOM 1297 O O . THR B 1 82 ? -5.07 26.672 8.258 1 65.06 82 THR B O 1
ATOM 1300 N N . GLN B 1 83 ? -3.828 26.016 6.531 1 59.94 83 GLN B N 1
ATOM 1301 C CA . GLN B 1 83 ? -3.328 27.375 6.359 1 59.94 83 GLN B CA 1
ATOM 1302 C C . GLN B 1 83 ? -4.414 28.297 5.812 1 59.94 83 GLN B C 1
ATOM 1304 O O . GLN B 1 83 ? -4.516 29.453 6.223 1 59.94 83 GLN B O 1
ATOM 1309 N N . ILE B 1 84 ? -5.258 27.734 4.93 1 57.5 84 ILE B N 1
ATOM 1310 C CA . ILE B 1 84 ? -6.289 28.547 4.289 1 57.5 84 ILE B CA 1
ATOM 1311 C C . ILE B 1 84 ? -7.375 28.891 5.305 1 57.5 84 ILE B C 1
ATOM 1313 O O . ILE B 1 84 ? -7.871 30.031 5.328 1 57.5 84 ILE B O 1
ATOM 1317 N N . SER B 1 85 ? -7.754 27.812 5.965 1 55.16 85 SER B N 1
ATOM 1318 C CA . SER B 1 85 ? -8.789 28.094 6.953 1 55.16 85 SER B CA 1
ATOM 1319 C C . SER B 1 85 ? -8.367 29.203 7.902 1 55.16 85 SER B C 1
ATOM 1321 O O . SER B 1 85 ? -9.211 29.875 8.492 1 55.16 85 SER B O 1
ATOM 1323 N N . ASP B 1 86 ? -7.004 29.344 7.895 1 50.72 86 ASP B N 1
ATOM 1324 C CA . ASP B 1 86 ? -6.484 30.375 8.789 1 50.72 86 ASP B CA 1
ATOM 1325 C C . ASP B 1 86 ? -6.52 31.734 8.117 1 50.72 86 ASP B C 1
ATOM 1327 O O . ASP B 1 86 ? -6.195 32.75 8.75 1 50.72 86 ASP B O 1
ATOM 1331 N N . LEU B 1 87 ? -6.797 31.719 6.75 1 52.56 87 LEU B N 1
ATOM 1332 C CA . LEU B 1 87 ? -6.883 33 6.047 1 52.56 87 LEU B CA 1
ATOM 1333 C C . LEU B 1 87 ? -8.203 33.688 6.352 1 52.56 87 LEU B C 1
ATOM 1335 O O . LEU B 1 87 ? -9.266 33.094 6.285 1 52.56 87 LEU B O 1
ATOM 1339 N N . PRO B 1 88 ? -8.164 34.719 6.992 1 49.47 88 PRO B N 1
ATOM 1340 C CA . PRO B 1 88 ? -9.367 35.5 7.254 1 49.47 88 PRO B CA 1
ATOM 1341 C C . PRO B 1 88 ? -10.227 35.688 6.004 1 49.47 88 PRO B C 1
ATOM 1343 O O . PRO B 1 88 ? -9.719 36.094 4.957 1 49.47 88 PRO B O 1
ATOM 1346 N N . ILE B 1 89 ? -11.023 34.625 5.668 1 46.78 89 ILE B N 1
ATOM 1347 C CA . ILE B 1 89 ? -11.945 34.844 4.555 1 46.78 89 ILE B CA 1
ATOM 1348 C C . ILE B 1 89 ? -12.719 36.125 4.758 1 46.78 89 ILE B C 1
ATOM 1350 O O . ILE B 1 89 ? -13.328 36.344 5.809 1 46.78 89 ILE B O 1
ATOM 1354 N N . LEU B 1 90 ? -12.211 37.156 4.188 1 41.75 90 LEU B N 1
ATOM 1355 C CA . LEU B 1 90 ? -13.062 38.344 4.098 1 41.75 90 LEU B CA 1
ATOM 1356 C C . LEU B 1 90 ? -14.469 37.969 3.635 1 41.75 90 LEU B C 1
ATOM 1358 O O . LEU B 1 90 ? -14.633 37.312 2.611 1 41.75 90 LEU B O 1
ATOM 1362 N N . ASP B 1 91 ? -15.25 37.438 4.605 1 46.34 91 ASP B N 1
ATOM 1363 C CA . ASP B 1 91 ? -16.672 37.312 4.27 1 46.34 91 ASP B CA 1
ATOM 1364 C C . ASP B 1 91 ? -17.156 38.531 3.498 1 46.34 91 ASP B C 1
ATOM 1366 O O . ASP B 1 91 ? -17.219 39.656 4.043 1 46.34 91 ASP B O 1
ATOM 1370 N N . LEU B 1 92 ? -16.75 38.562 2.232 1 42.22 92 LEU B N 1
ATOM 1371 C CA . LEU B 1 92 ? -17.312 39.594 1.375 1 42.22 92 LEU B CA 1
ATOM 1372 C C . LEU B 1 92 ? -18.828 39.438 1.245 1 42.22 92 LEU B C 1
ATOM 1374 O O . LEU B 1 92 ? -19.422 39.969 0.298 1 42.22 92 LEU B O 1
ATOM 1378 N N . SER B 1 93 ? -19.531 38.781 2.252 1 43.19 93 SER B N 1
ATOM 1379 C CA . SER B 1 93 ? -20.969 38.875 1.99 1 43.19 93 SER B CA 1
ATOM 1380 C C . SER B 1 93 ? -21.406 40.312 1.791 1 43.19 93 SER B C 1
ATOM 1382 O O . SER B 1 93 ? -21.047 41.188 2.58 1 43.19 93 SER B O 1
ATOM 1384 N N . PRO B 1 94 ? -22 40.625 0.594 1 43.16 94 PRO B N 1
ATOM 1385 C CA . PRO B 1 94 ? -22.625 41.938 0.485 1 43.16 94 PRO B CA 1
ATOM 1386 C C . PRO B 1 94 ? -23.594 42.25 1.625 1 43.16 94 PRO B C 1
ATOM 1388 O O . PRO B 1 94 ? -24.109 41.312 2.254 1 43.16 94 PRO B O 1
#